Protein AF-A0A2P5FW61-F1 (afdb_monomer)

Radius of gyration: 41.63 Å; Cα contacts (8 Å, |Δi|>4): 180; chains: 1; bounding box: 69×53×138 Å

Foldseek 3Di:
DADPNHQWFAEKEKEAEPPDPQRPQVVVLVVPPVVVVCVVCVRHHYHYHYDHPDFIKIWTQTPVRAIDIDGQGPHHSVVVNVVVVVSSVDNRDDDDDDPDPDDDPDPDPPDDDPDPPVPPDDDDDDDDDDDDDDDDDDDDDDDDDDDDDDDDDDDDDDDDDDDDDDDDDDDDDDDDDDDPPPPPVVVVVVVVVVVVVVVVVVVVVVVVVVVVPPD

Secondary structure (DSSP, 8-state):
-EETTEE-EEEEEEEE-SS-GGGHHHHHHHHHTHHHHHHH-TTSEEEEEE-TTS--EEEEEETTS-EEEEE-TT--HHHHHHHHHHHHT---PPP---S-S---S---SS------GGGS----------------------------------------------------------SSSTTHHHHHHHHHHHHHHHHHHHHHHHHHHHGGG--

Nearest PDB structures (foldseek):
  7pkt-assembly1_F  TM=9.160E-01  e=1.848E-13  Chlamydomonas reinhardtii
  6ywy-assembly1_4  TM=9.232E-01  e=3.531E-13  Neurospora crassa
  8apo-assembly1_AG  TM=9.142E-01  e=8.195E-13  Polytomella magna
  7odr-assembly1_b  TM=8.611E-01  e=4.988E-10  Homo sapiens
  7nql-assembly1_Bg  TM=9.017E-01  e=2.074E-09  Sus scrofa

Solvent-accessible surface area (backbone atoms only — not comparable to full-atom values): 14377 Å² total; per-residue (Å²): 62,62,60,96,89,38,71,23,43,42,34,40,38,42,37,31,23,94,80,52,73,42,16,51,22,56,55,54,22,55,72,66,50,46,59,59,52,47,70,77,36,76,83,37,49,77,46,81,42,85,39,78,100,46,76,14,33,40,37,35,37,19,75,87,77,30,70,49,77,44,81,44,57,71,35,50,38,68,59,49,50,50,50,52,49,50,51,43,59,30,73,55,67,81,91,68,88,74,92,60,97,75,87,71,96,71,88,63,93,81,68,88,76,80,71,66,81,80,73,66,75,87,77,84,84,84,89,75,90,79,80,90,79,89,86,82,87,85,89,84,89,87,88,83,90,79,90,78,86,87,81,92,78,88,81,86,84,85,81,85,87,88,86,82,86,90,88,82,90,83,83,90,87,92,86,89,92,84,82,79,74,71,66,66,62,56,55,56,53,53,53,54,55,52,56,53,59,51,51,54,57,54,54,58,56,53,63,65,55,67,69,71,73,78,120

Mean predicted aligned error: 19.87 Å

Sequence (215 aa):
MALRGVWQLQKLIVNYCDWGGSSRGIRAFMESHLPAIKEKNPQMEVVTELIRGQHPLLKGLYKNKRERVVCVKNMDPDEIAQCATRLRNSLGRKVVKLKTRHVTKHPSAQGWATGDPSHRRNSGPIVSSGTLLKQKSPVANGPSILKDTLLSSSHILRSSGSSRRPATSREEEEEEEEEEDEEEGDLNRKEIFTQLNSSEKILAKRNNLSDKTRQ

pLDDT: mean 73.63, std 24.31, range [27.98, 98.25]

InterPro domains:
  IPR007741 Ribosomal protein/NADH dehydrogenase domain [PF05047] (26-77)
  IPR007741 Ribosomal protein/NADH dehydrogenase domain [SM00916] (18-91)
  IPR036249 Thioredoxin-like superfamily [SSF52833] (8-90)
  IPR039927 Large ribosomal subunit protein mL43 [PTHR21396] (4-112)

Organism: Trema orientale (NCBI:txid63057)

Structure (mmCIF, N/CA/C/O backbone):
data_AF-A0A2P5FW61-F1
#
_entry.id   AF-A0A2P5FW61-F1
#
loop_
_atom_site.group_PDB
_atom_site.id
_atom_site.type_symbol
_atom_site.label_atom_id
_atom_site.label_alt_id
_atom_site.label_comp_id
_atom_site.label_asym_id
_atom_site.label_entity_id
_atom_site.label_seq_id
_atom_site.pdbx_PDB_ins_code
_atom_site.Cartn_x
_atom_site.Cartn_y
_atom_site.Cartn_z
_atom_site.occupancy
_atom_site.B_iso_or_equiv
_atom_site.auth_seq_id
_atom_site.auth_comp_id
_atom_site.auth_asym_id
_atom_site.auth_atom_id
_atom_site.pdbx_PDB_model_num
ATOM 1 N N . MET A 1 1 ? -8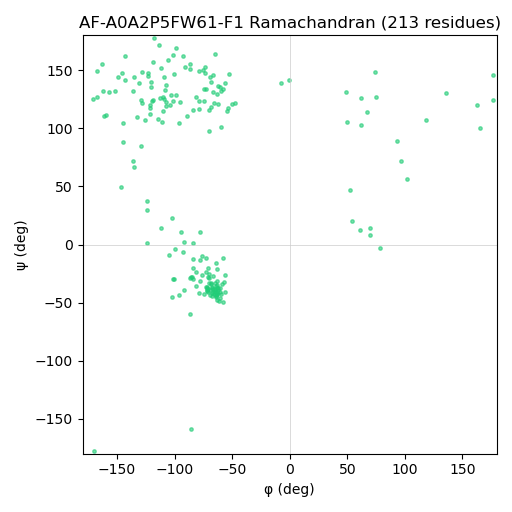.388 -6.735 4.696 1.00 87.56 1 MET A N 1
ATOM 2 C CA . MET A 1 1 ? -8.838 -6.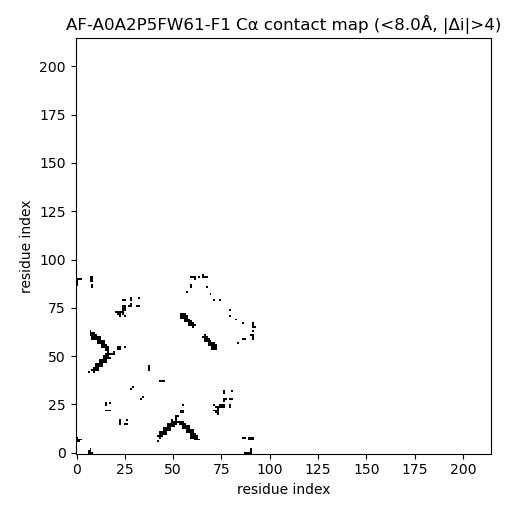859 6.093 1.00 87.56 1 MET A CA 1
ATOM 3 C C . MET A 1 1 ? -10.306 -6.519 6.150 1.00 87.56 1 MET A C 1
ATOM 5 O O . MET A 1 1 ? -10.709 -5.489 5.606 1.00 87.56 1 MET A O 1
ATOM 9 N N . ALA A 1 2 ? -11.089 -7.378 6.791 1.00 91.19 2 ALA A N 1
ATOM 10 C CA . ALA A 1 2 ? -12.483 -7.100 7.090 1.00 91.19 2 ALA A CA 1
ATOM 11 C C . ALA A 1 2 ? -12.627 -6.667 8.555 1.00 91.19 2 ALA A C 1
ATOM 13 O O . ALA A 1 2 ? -11.886 -7.123 9.424 1.00 91.19 2 ALA A O 1
ATOM 14 N N . LEU A 1 3 ? -13.579 -5.782 8.832 1.00 93.06 3 LEU A N 1
ATOM 15 C CA . LEU A 1 3 ? -13.993 -5.423 10.183 1.00 93.06 3 LEU A CA 1
ATOM 16 C C . LEU A 1 3 ? -15.477 -5.741 10.313 1.00 93.06 3 LEU A C 1
ATOM 18 O O . LEU A 1 3 ? -16.278 -5.191 9.561 1.00 93.06 3 LEU A O 1
ATOM 22 N N . ARG A 1 4 ? -15.828 -6.629 11.253 1.00 93.62 4 ARG A N 1
ATOM 23 C CA . ARG A 1 4 ? -17.206 -7.122 11.446 1.00 93.62 4 ARG A CA 1
ATOM 24 C C . ARG A 1 4 ? -17.822 -7.669 10.146 1.00 93.62 4 ARG A C 1
ATOM 26 O O . ARG A 1 4 ? -18.919 -7.282 9.770 1.00 93.62 4 ARG A O 1
ATOM 33 N N . GLY A 1 5 ? -17.068 -8.498 9.421 1.00 94.62 5 GLY A N 1
ATOM 34 C CA . GLY A 1 5 ? -17.511 -9.110 8.160 1.00 94.62 5 GLY A CA 1
ATOM 35 C C . GLY A 1 5 ? -17.454 -8.205 6.923 1.00 94.62 5 GLY A C 1
ATOM 36 O O . GLY A 1 5 ? -17.707 -8.679 5.825 1.00 94.62 5 GLY A O 1
ATOM 37 N N . VAL A 1 6 ? -17.079 -6.927 7.056 1.00 94.69 6 VAL A N 1
ATOM 38 C CA . VAL A 1 6 ? -17.061 -5.979 5.928 1.00 94.69 6 VAL A CA 1
ATOM 39 C C . VAL A 1 6 ? -15.638 -5.606 5.531 1.00 94.69 6 VAL A C 1
ATOM 41 O O . VAL A 1 6 ? -14.864 -5.123 6.364 1.00 94.69 6 VAL A O 1
ATOM 44 N N . TRP A 1 7 ? -15.305 -5.756 4.250 1.00 95.19 7 TRP A N 1
ATOM 45 C CA . TRP A 1 7 ? -14.035 -5.309 3.673 1.00 95.19 7 TRP A CA 1
ATOM 46 C C . TRP A 1 7 ? -13.879 -3.791 3.754 1.00 95.19 7 TRP A C 1
ATOM 48 O O . TRP A 1 7 ? -14.784 -3.035 3.404 1.00 95.19 7 TRP A O 1
ATOM 58 N N . GLN A 1 8 ? -12.733 -3.338 4.264 1.00 96.38 8 GLN A N 1
ATOM 59 C CA . GLN A 1 8 ? -12.517 -1.912 4.513 1.00 96.38 8 GLN A CA 1
ATOM 60 C C . GLN A 1 8 ? -11.873 -1.183 3.336 1.00 96.38 8 GLN A C 1
ATOM 62 O O . GLN A 1 8 ? -12.265 -0.053 3.069 1.00 96.38 8 GLN A O 1
ATOM 67 N N . LEU A 1 9 ? -10.907 -1.797 2.647 1.00 96.81 9 LEU A N 1
ATOM 68 C CA . LEU A 1 9 ? -10.306 -1.226 1.440 1.00 96.81 9 LEU A CA 1
ATOM 69 C C . LEU A 1 9 ? -11.305 -1.355 0.282 1.00 96.81 9 LEU A C 1
ATOM 71 O O . LEU A 1 9 ? -11.774 -2.459 0.023 1.00 96.81 9 LEU A O 1
ATOM 75 N N . GLN A 1 10 ? -11.650 -0.234 -0.350 1.00 96.19 10 GLN A N 1
ATOM 76 C CA . GLN A 1 10 ? -12.618 -0.167 -1.451 1.00 96.19 10 GLN A CA 1
ATOM 77 C C . GLN A 1 10 ? -11.912 -0.048 -2.798 1.00 96.19 10 GLN A C 1
ATOM 79 O O . GLN A 1 10 ? -12.248 -0.770 -3.728 1.00 96.19 10 GLN A O 1
ATOM 84 N N . LYS A 1 11 ? -10.909 0.832 -2.878 1.00 97.56 11 LYS A N 1
ATOM 85 C CA . LYS A 1 11 ? -10.177 1.107 -4.112 1.00 97.56 11 LYS A CA 1
ATOM 86 C C . LYS A 1 11 ? -8.679 1.188 -3.843 1.00 97.56 11 LYS A C 1
ATOM 88 O O . LYS A 1 11 ? -8.259 1.841 -2.886 1.00 97.56 11 LYS A O 1
ATOM 93 N N . LEU A 1 12 ? -7.891 0.499 -4.658 1.00 97.69 12 LEU A N 1
ATOM 94 C CA . LEU A 1 12 ? -6.435 0.567 -4.688 1.00 97.69 12 LEU A CA 1
ATOM 95 C C . LEU A 1 12 ? -6.028 1.271 -5.981 1.00 97.69 12 LEU A C 1
ATOM 97 O O . LEU A 1 12 ? -6.276 0.756 -7.066 1.00 97.69 12 LEU A O 1
ATOM 101 N N . ILE A 1 13 ? -5.422 2.443 -5.854 1.00 98.12 13 ILE A N 1
ATOM 102 C CA . ILE A 1 13 ? -4.932 3.237 -6.975 1.00 98.12 13 ILE A CA 1
ATOM 103 C C . ILE A 1 13 ? -3.416 3.073 -7.048 1.00 98.12 13 ILE A C 1
ATOM 105 O O . ILE A 1 13 ? -2.717 3.223 -6.040 1.00 98.12 13 ILE A O 1
ATOM 109 N N . VAL A 1 14 ? -2.930 2.729 -8.232 1.00 98.06 14 VAL A N 1
ATOM 110 C CA . VAL A 1 14 ? -1.521 2.544 -8.555 1.00 98.06 14 VAL A CA 1
ATOM 111 C C . VAL A 1 14 ? -1.109 3.662 -9.493 1.00 98.06 14 VAL A C 1
ATOM 113 O O . VAL A 1 14 ? -1.470 3.650 -10.667 1.00 98.06 14 VAL A O 1
ATOM 116 N N . ASN A 1 15 ? -0.363 4.627 -8.972 1.00 98.00 15 ASN A N 1
ATOM 117 C CA . ASN A 1 15 ? 0.110 5.763 -9.744 1.00 98.00 15 ASN A CA 1
ATOM 118 C C . ASN A 1 15 ? 1.553 5.486 -10.164 1.00 98.00 15 ASN A C 1
ATOM 120 O O . ASN A 1 15 ? 2.395 5.149 -9.325 1.00 98.00 15 ASN A O 1
ATOM 124 N N . TYR A 1 16 ? 1.837 5.631 -11.453 1.00 97.94 16 TYR A N 1
ATOM 125 C CA . TYR A 1 16 ? 3.147 5.337 -12.024 1.00 97.94 16 TYR A CA 1
ATOM 126 C C . TYR A 1 16 ? 3.509 6.325 -13.133 1.00 97.94 16 TYR A C 1
ATOM 128 O O . TYR A 1 16 ? 2.637 6.985 -13.691 1.00 97.94 16 TYR A O 1
ATOM 136 N N . CYS A 1 17 ? 4.798 6.393 -13.460 1.00 97.19 17 CYS A N 1
ATOM 137 C CA . CYS A 1 17 ? 5.326 7.074 -14.640 1.00 97.19 17 CYS A CA 1
ATOM 138 C C . CYS A 1 17 ? 5.830 6.025 -15.651 1.00 97.19 17 CYS A C 1
ATOM 140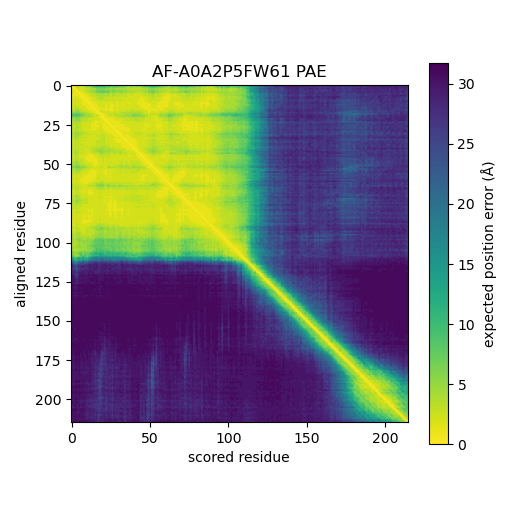 O O . CYS A 1 17 ? 6.356 4.979 -15.263 1.00 97.19 17 CYS A O 1
ATOM 142 N N . ASP A 1 18 ? 5.662 6.293 -16.943 1.00 96.50 18 ASP A N 1
ATOM 143 C CA . ASP A 1 18 ? 6.054 5.417 -18.054 1.00 96.50 18 ASP A CA 1
ATOM 144 C C . ASP A 1 18 ? 7.549 5.522 -18.401 1.00 96.50 18 ASP A C 1
ATOM 146 O O . ASP A 1 18 ? 8.178 4.510 -18.709 1.00 96.50 18 ASP A O 1
ATOM 150 N N . TRP A 1 19 ? 8.132 6.717 -18.290 1.00 95.19 19 TRP A N 1
ATOM 151 C CA . TRP A 1 19 ? 9.532 6.981 -18.647 1.00 95.19 19 TRP A CA 1
ATOM 152 C C . TRP A 1 19 ? 10.499 6.934 -17.451 1.00 95.19 19 TRP A C 1
ATOM 154 O O . TRP A 1 19 ? 11.564 6.324 -17.527 1.00 95.19 19 TRP A O 1
ATOM 164 N N . GLY A 1 20 ? 10.123 7.523 -16.312 1.00 94.06 20 GLY A N 1
ATOM 165 C CA . GLY A 1 20 ? 11.045 7.748 -15.195 1.00 94.06 20 GLY A CA 1
ATOM 166 C C . GLY A 1 20 ? 11.626 6.466 -14.578 1.00 94.06 20 GLY A C 1
ATOM 167 O O . GLY A 1 20 ? 10.903 5.503 -14.283 1.00 94.06 20 GLY A O 1
ATOM 168 N N . GLY A 1 21 ? 12.935 6.481 -14.297 1.00 96.44 21 GLY A N 1
ATOM 169 C CA . GLY A 1 21 ? 13.657 5.354 -13.686 1.00 96.44 21 GLY A CA 1
ATOM 170 C C . GLY A 1 21 ? 13.093 4.939 -12.324 1.00 96.44 21 GLY A C 1
ATOM 171 O O . GLY A 1 21 ? 12.984 3.750 -12.027 1.00 96.44 21 GLY A O 1
ATOM 172 N N . SER A 1 22 ? 12.594 5.906 -11.547 1.00 96.88 22 SER A N 1
ATOM 173 C CA . SER A 1 22 ? 11.998 5.641 -10.231 1.00 96.88 22 SER A CA 1
ATOM 174 C C . SER A 1 22 ? 10.736 4.778 -10.252 1.00 96.88 22 SER A C 1
ATOM 176 O O . SER A 1 22 ? 10.411 4.149 -9.245 1.00 96.88 22 SER A O 1
ATOM 178 N N . SER A 1 23 ? 10.058 4.709 -11.404 1.00 97.44 23 SER A N 1
ATOM 179 C CA . SER A 1 23 ? 8.874 3.877 -11.639 1.00 97.44 23 SER A CA 1
ATOM 180 C C . SER A 1 23 ? 9.199 2.510 -12.255 1.00 97.44 23 SER A C 1
ATOM 182 O O . SER A 1 23 ? 8.291 1.805 -12.688 1.00 97.44 23 SER A O 1
ATOM 184 N N . ARG A 1 24 ? 10.473 2.099 -12.327 1.00 97.88 24 ARG A N 1
ATOM 185 C CA . ARG A 1 24 ? 10.856 0.797 -12.905 1.00 97.88 24 ARG A CA 1
ATOM 186 C C . ARG A 1 24 ? 10.183 -0.379 -12.189 1.00 97.88 24 ARG A C 1
ATOM 188 O O . ARG A 1 24 ? 9.563 -1.214 -12.838 1.00 97.88 24 ARG A O 1
ATOM 195 N N . GLY A 1 25 ? 10.255 -0.417 -10.859 1.00 97.81 25 GLY A N 1
ATOM 196 C CA . GLY A 1 25 ? 9.693 -1.523 -10.080 1.00 97.81 25 GLY A CA 1
ATOM 197 C C . GLY A 1 25 ? 8.168 -1.591 -10.116 1.00 97.81 25 GLY A C 1
ATOM 198 O O . GLY A 1 25 ? 7.605 -2.679 -10.221 1.00 97.81 25 GLY A O 1
ATOM 199 N N . ILE A 1 26 ? 7.481 -0.440 -10.109 1.00 98.19 26 ILE A N 1
ATOM 200 C CA . ILE A 1 26 ? 6.011 -0.422 -10.169 1.00 98.19 26 ILE A CA 1
ATOM 201 C C . ILE A 1 26 ? 5.487 -0.891 -11.532 1.00 98.19 26 ILE A C 1
ATOM 203 O O . ILE A 1 26 ? 4.466 -1.571 -11.580 1.00 98.19 26 ILE A O 1
ATOM 207 N N . ARG A 1 27 ? 6.206 -0.599 -12.626 1.00 97.75 27 ARG A N 1
ATOM 208 C CA . ARG A 1 27 ? 5.878 -1.105 -13.968 1.00 97.75 27 ARG A CA 1
ATOM 209 C C . ARG A 1 27 ? 5.977 -2.631 -14.016 1.00 97.75 27 ARG A C 1
ATOM 211 O O . ARG A 1 27 ? 5.015 -3.288 -14.396 1.00 97.75 27 ARG A O 1
ATOM 218 N N . ALA A 1 28 ? 7.072 -3.194 -13.503 1.00 98.00 28 ALA A N 1
ATOM 219 C CA . ALA A 1 28 ? 7.227 -4.646 -13.388 1.00 98.00 28 ALA A CA 1
ATOM 220 C C . ALA A 1 28 ? 6.148 -5.284 -12.487 1.00 98.00 28 ALA A C 1
ATOM 222 O O . ALA A 1 28 ? 5.635 -6.364 -12.782 1.00 98.00 28 ALA A O 1
ATOM 223 N N . PHE A 1 29 ? 5.754 -4.610 -11.401 1.00 98.06 29 PHE A N 1
ATOM 224 C CA . PHE A 1 29 ? 4.669 -5.049 -10.516 1.00 98.06 29 PHE A CA 1
ATOM 225 C C . PHE A 1 29 ? 3.302 -5.091 -11.220 1.00 98.06 29 PHE A C 1
ATOM 227 O O . PHE A 1 29 ? 2.504 -5.991 -10.948 1.00 98.06 29 PHE A O 1
ATOM 234 N N . MET A 1 30 ? 3.025 -4.139 -12.119 1.00 97.50 30 MET A N 1
ATOM 235 C CA . MET A 1 30 ? 1.775 -4.100 -12.885 1.00 97.50 30 MET A CA 1
ATOM 236 C C . MET A 1 30 ? 1.620 -5.301 -13.819 1.00 97.50 30 MET A C 1
ATOM 238 O O . MET A 1 30 ? 0.510 -5.797 -13.981 1.00 97.50 30 MET A O 1
ATOM 242 N N . GLU A 1 31 ? 2.716 -5.780 -14.401 1.00 96.88 31 GLU A N 1
ATOM 243 C CA . GLU A 1 31 ? 2.706 -6.938 -15.299 1.00 96.88 31 GLU A CA 1
ATOM 244 C C . GLU A 1 31 ? 2.645 -8.262 -14.526 1.00 96.88 31 GLU A C 1
ATOM 246 O O . GLU A 1 31 ? 1.900 -9.166 -14.894 1.00 96.88 31 GLU A O 1
ATOM 251 N N . SER A 1 32 ? 3.395 -8.367 -13.425 1.00 97.00 32 SER A N 1
ATOM 252 C CA . SER A 1 32 ? 3.561 -9.619 -12.672 1.00 97.00 32 SER A CA 1
ATOM 253 C C . SER A 1 32 ? 2.475 -9.863 -11.616 1.00 97.00 32 SER A C 1
ATOM 255 O O . SER A 1 32 ? 1.769 -10.870 -11.647 1.00 97.00 32 SER A O 1
ATOM 257 N N . HIS A 1 33 ? 2.334 -8.952 -10.651 1.00 96.88 33 HIS A N 1
ATOM 258 C CA . HIS A 1 33 ? 1.589 -9.196 -9.409 1.00 96.88 33 HIS A CA 1
ATOM 259 C C . HIS A 1 33 ? 0.185 -8.593 -9.409 1.00 96.88 33 HIS A C 1
ATOM 261 O O . HIS A 1 33 ? -0.721 -9.117 -8.754 1.00 96.88 33 HIS A O 1
ATOM 267 N N . LEU A 1 34 ? -0.017 -7.487 -10.126 1.00 96.00 34 LEU A N 1
ATOM 268 C CA . LEU A 1 34 ? -1.290 -6.765 -10.142 1.00 96.00 34 LEU A CA 1
ATOM 269 C C . LEU A 1 34 ? -2.477 -7.604 -10.667 1.00 96.00 34 LEU A C 1
ATOM 271 O O . LEU A 1 34 ? -3.535 -7.553 -10.025 1.00 96.00 34 LEU A O 1
ATOM 275 N N . PRO A 1 35 ? -2.340 -8.433 -11.727 1.00 96.75 35 PRO A N 1
ATOM 276 C CA . PRO A 1 35 ? -3.416 -9.321 -12.175 1.00 96.75 35 PRO A CA 1
ATOM 277 C C . PRO A 1 35 ? -3.820 -10.323 -11.085 1.00 96.75 35 PRO A C 1
ATOM 279 O O . PRO A 1 35 ? -4.996 -10.428 -10.732 1.00 96.75 35 PRO A O 1
ATOM 282 N N . ALA A 1 36 ? -2.835 -10.960 -10.444 1.00 96.38 36 ALA A N 1
ATOM 283 C CA . ALA A 1 36 ? -3.071 -11.923 -9.372 1.00 96.38 36 ALA A CA 1
ATOM 284 C C . ALA A 1 36 ? -3.751 -11.287 -8.145 1.00 96.38 36 ALA A C 1
ATOM 286 O O . ALA A 1 36 ? -4.568 -11.920 -7.472 1.00 96.38 36 ALA A O 1
ATOM 287 N N . ILE A 1 37 ? -3.432 -10.029 -7.822 1.00 95.38 37 ILE A N 1
ATOM 288 C CA . ILE A 1 37 ? -4.088 -9.298 -6.727 1.00 95.38 37 ILE A CA 1
ATOM 289 C C . ILE A 1 37 ? -5.561 -9.031 -7.050 1.00 95.38 37 ILE A C 1
ATOM 291 O O . ILE A 1 37 ? -6.401 -9.177 -6.153 1.00 95.38 37 ILE A O 1
ATOM 295 N N . LYS A 1 38 ? -5.866 -8.669 -8.302 1.00 96.00 38 LYS A N 1
ATOM 296 C CA . LYS A 1 38 ? -7.226 -8.393 -8.781 1.00 96.00 38 LYS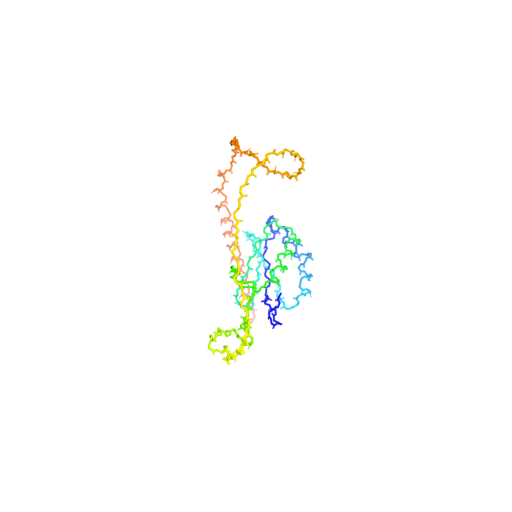 A CA 1
ATOM 297 C C . LYS A 1 38 ? -8.102 -9.646 -8.728 1.00 96.00 38 LYS A C 1
ATOM 299 O O . LYS A 1 38 ? -9.199 -9.590 -8.182 1.00 96.00 38 LYS A O 1
ATOM 304 N N . GLU A 1 39 ? -7.585 -10.783 -9.187 1.00 96.06 39 GLU A N 1
ATOM 305 C CA . GLU A 1 39 ? -8.285 -12.076 -9.132 1.00 96.06 39 GLU A CA 1
ATOM 306 C C . GLU A 1 39 ? -8.553 -12.538 -7.695 1.00 96.06 39 GLU A C 1
ATOM 308 O O . GLU A 1 39 ? -9.652 -12.978 -7.365 1.00 96.06 39 GLU A O 1
ATOM 313 N N . LYS A 1 40 ? -7.568 -12.391 -6.800 1.00 95.62 40 LYS A N 1
ATOM 314 C CA . LYS A 1 40 ? -7.700 -12.796 -5.390 1.00 95.62 40 LYS A CA 1
ATOM 315 C C . LYS A 1 40 ? -8.636 -11.898 -4.579 1.00 95.62 40 LYS A C 1
ATOM 317 O O . LYS A 1 40 ? -9.048 -12.283 -3.484 1.00 95.62 40 LYS A O 1
ATOM 322 N N . ASN A 1 41 ? -8.906 -10.675 -5.037 1.00 94.81 41 ASN A N 1
ATOM 323 C CA . ASN A 1 41 ? -9.686 -9.694 -4.287 1.00 94.81 41 ASN A CA 1
ATOM 324 C C . ASN A 1 41 ? -10.727 -8.998 -5.183 1.00 94.81 41 ASN A C 1
ATOM 326 O O . ASN A 1 41 ? -10.646 -7.781 -5.360 1.00 94.81 41 ASN A O 1
ATOM 330 N N . PRO A 1 42 ? -11.746 -9.722 -5.684 1.00 95.00 42 PRO A N 1
ATOM 331 C CA . PRO A 1 42 ? -12.793 -9.134 -6.526 1.00 95.00 42 PRO A CA 1
ATOM 332 C C . PRO A 1 42 ? -13.638 -8.077 -5.794 1.00 95.00 42 PRO A C 1
ATOM 334 O O . PRO A 1 42 ? -14.339 -7.293 -6.421 1.00 95.00 42 PRO A O 1
ATOM 337 N N . GLN A 1 43 ? -13.577 -8.030 -4.459 1.00 93.38 43 GLN A N 1
ATOM 338 C CA . GLN A 1 43 ? -14.301 -7.061 -3.636 1.00 93.38 43 GLN A CA 1
ATOM 339 C C . GLN A 1 43 ? -13.754 -5.624 -3.681 1.00 93.38 43 GLN A C 1
ATOM 341 O O . GLN A 1 43 ? -14.387 -4.741 -3.103 1.00 93.38 43 GLN A O 1
ATOM 346 N N . MET A 1 44 ? -12.564 -5.391 -4.246 1.00 94.00 44 MET A N 1
ATOM 347 C CA . MET A 1 44 ? -11.966 -4.054 -4.330 1.00 94.00 44 MET A CA 1
ATOM 348 C C . MET A 1 44 ? -11.661 -3.671 -5.773 1.00 94.00 44 MET A C 1
ATOM 350 O O . MET A 1 44 ? -11.249 -4.500 -6.579 1.00 94.00 44 MET A O 1
ATOM 354 N N . GLU A 1 45 ? -11.814 -2.389 -6.077 1.00 96.25 45 GLU A N 1
ATOM 355 C CA . GLU A 1 45 ? -11.473 -1.822 -7.376 1.00 96.25 45 GLU A CA 1
ATOM 356 C C . GLU A 1 45 ? -9.965 -1.548 -7.437 1.00 96.25 45 GLU A C 1
ATOM 358 O O . GLU A 1 45 ? -9.414 -0.877 -6.564 1.00 96.25 45 GLU A O 1
ATOM 363 N N . VAL A 1 46 ? -9.282 -2.056 -8.460 1.00 97.31 46 VAL A N 1
ATOM 364 C CA . VAL A 1 46 ? -7.866 -1.754 -8.712 1.00 97.31 46 VAL A CA 1
ATOM 365 C C . VAL A 1 46 ? -7.788 -0.841 -9.928 1.00 97.31 46 VAL A C 1
ATOM 367 O O . VAL A 1 46 ? -8.230 -1.231 -11.008 1.00 97.31 46 VAL A O 1
ATOM 370 N N . VAL A 1 47 ? -7.243 0.362 -9.746 1.00 97.62 47 VAL A N 1
ATOM 371 C CA . VAL A 1 47 ? -7.110 1.386 -10.792 1.00 97.62 47 VAL A CA 1
ATOM 372 C C . VAL A 1 47 ? -5.650 1.742 -10.984 1.00 97.62 47 VAL A C 1
ATOM 374 O O . VAL A 1 47 ? -4.918 1.934 -10.019 1.00 97.62 47 VAL A O 1
ATOM 377 N N . THR A 1 48 ? -5.235 1.843 -12.237 1.00 97.31 48 THR A N 1
ATOM 378 C CA . THR A 1 48 ? -3.891 2.258 -12.635 1.00 97.31 48 THR A CA 1
ATOM 379 C C . THR A 1 48 ? -3.968 3.650 -13.247 1.00 97.31 48 THR A C 1
ATOM 381 O O . THR A 1 48 ? -4.731 3.864 -14.187 1.00 97.31 48 THR A O 1
ATOM 384 N N . GLU A 1 49 ? -3.191 4.589 -12.720 1.00 97.44 49 GLU A N 1
ATOM 385 C CA . GLU A 1 49 ? -3.140 5.982 -13.168 1.00 97.44 49 GLU A CA 1
ATOM 386 C C . GLU A 1 49 ? -1.726 6.315 -13.653 1.00 97.44 49 GLU A C 1
ATOM 388 O O . GLU A 1 49 ? -0.755 6.174 -12.907 1.00 97.44 49 GLU A O 1
ATOM 393 N N . LEU A 1 50 ? -1.608 6.787 -14.894 1.00 97.25 50 LEU A N 1
ATOM 394 C CA . LEU A 1 50 ? -0.351 7.303 -15.430 1.00 97.25 50 LEU A CA 1
ATOM 395 C C . LEU A 1 50 ? -0.195 8.774 -15.022 1.00 97.25 50 LEU A C 1
ATOM 397 O O . LEU A 1 50 ? -0.978 9.622 -15.445 1.00 97.25 50 LEU A O 1
ATOM 401 N N . ILE A 1 51 ? 0.825 9.077 -14.221 1.00 96.62 51 ILE A N 1
ATOM 402 C CA . ILE A 1 51 ? 1.200 10.439 -13.831 1.00 96.62 51 ILE A CA 1
ATOM 403 C C . ILE A 1 51 ? 2.674 10.645 -14.171 1.00 96.62 51 ILE A C 1
ATOM 405 O O . ILE A 1 51 ? 3.569 10.109 -13.517 1.00 96.62 51 ILE A O 1
ATOM 409 N N . ARG A 1 52 ? 2.923 11.433 -15.218 1.00 96.12 52 ARG A N 1
ATOM 410 C CA . ARG A 1 52 ? 4.278 11.757 -15.674 1.00 96.12 52 ARG A CA 1
ATOM 411 C C . ARG A 1 52 ? 4.946 12.777 -14.754 1.00 96.12 52 ARG A C 1
ATOM 413 O O . ARG A 1 52 ? 4.272 13.596 -14.136 1.00 96.12 52 ARG A O 1
ATOM 420 N N . GLY A 1 53 ? 6.273 12.703 -14.658 1.00 94.44 53 GLY A N 1
ATOM 421 C CA . GLY A 1 53 ? 7.083 13.615 -13.838 1.00 94.44 53 GLY A CA 1
ATOM 422 C C . GLY A 1 53 ? 6.923 13.444 -12.322 1.00 94.44 53 GLY A C 1
ATOM 423 O O . GLY A 1 53 ? 7.426 14.265 -11.568 1.00 94.44 53 GLY A O 1
ATOM 424 N N . GLN A 1 54 ? 6.225 12.403 -11.854 1.00 95.25 54 GLN A N 1
ATOM 425 C CA . GLN A 1 54 ? 5.993 12.160 -10.429 1.00 95.25 54 GLN A CA 1
ATOM 426 C C . GLN A 1 54 ? 6.492 10.778 -10.008 1.00 95.25 54 GLN A C 1
ATOM 428 O O . GLN A 1 54 ? 6.451 9.811 -10.776 1.00 95.25 54 GLN A O 1
ATOM 433 N N . HIS A 1 55 ? 6.961 10.678 -8.763 1.00 96.62 55 HIS A N 1
ATOM 434 C CA . HIS A 1 55 ? 7.359 9.399 -8.186 1.00 96.62 55 HIS A CA 1
ATOM 435 C C . HIS A 1 55 ? 6.151 8.471 -7.994 1.00 96.62 55 HIS A C 1
ATOM 437 O O . HIS A 1 55 ? 5.054 8.932 -7.660 1.00 96.62 55 HIS A O 1
ATOM 443 N N . PRO A 1 56 ? 6.343 7.153 -8.166 1.00 98.00 56 PRO A N 1
ATOM 444 C CA . PRO A 1 56 ? 5.246 6.206 -8.102 1.00 98.00 56 PRO A CA 1
ATOM 445 C C . PRO A 1 56 ? 4.708 6.071 -6.676 1.00 98.00 56 PRO A C 1
ATOM 447 O O . PRO A 1 56 ? 5.452 6.095 -5.686 1.00 98.00 56 PRO A O 1
ATOM 450 N N . LEU A 1 57 ? 3.394 5.891 -6.570 1.00 97.94 57 LEU A N 1
ATOM 451 C CA . LEU A 1 57 ? 2.695 5.833 -5.293 1.00 97.94 57 LEU A CA 1
ATOM 452 C C . LEU A 1 57 ? 1.516 4.858 -5.335 1.00 97.94 57 LEU A C 1
ATOM 454 O O . LEU A 1 57 ? 0.853 4.680 -6.354 1.00 97.94 57 LEU A O 1
ATOM 458 N N . LEU A 1 58 ? 1.251 4.228 -4.194 1.00 98.06 58 LEU A N 1
ATOM 459 C CA . LEU A 1 58 ? 0.082 3.388 -3.965 1.00 98.06 58 LEU A CA 1
ATOM 460 C C . LEU A 1 58 ? -0.884 4.123 -3.042 1.00 98.06 58 LEU A C 1
ATOM 462 O O . LEU A 1 58 ? -0.517 4.465 -1.915 1.00 98.06 58 LEU A O 1
ATOM 466 N N . LYS A 1 59 ? -2.128 4.328 -3.478 1.00 98.00 59 LYS A N 1
ATOM 467 C CA . LYS A 1 59 ? -3.191 4.925 -2.657 1.00 98.00 59 LYS A CA 1
ATOM 468 C C . LYS A 1 59 ? -4.260 3.885 -2.362 1.00 98.00 59 LYS A C 1
ATOM 470 O O . LYS A 1 59 ? -4.829 3.285 -3.264 1.00 98.00 59 LYS A O 1
ATOM 475 N N . GLY A 1 60 ? -4.570 3.684 -1.088 1.00 97.69 60 GLY A N 1
ATOM 476 C CA . GLY A 1 60 ? -5.726 2.900 -0.664 1.00 97.69 60 GLY A CA 1
ATOM 477 C C . GLY A 1 60 ? -6.849 3.808 -0.181 1.00 97.69 60 GLY A C 1
ATOM 478 O O . GLY A 1 60 ? -6.654 4.519 0.804 1.00 97.69 60 GLY A O 1
ATOM 479 N N . LEU A 1 61 ? -8.014 3.748 -0.824 1.00 97.56 61 LEU A N 1
ATOM 480 C CA . LEU A 1 61 ? -9.244 4.409 -0.386 1.00 97.56 61 LEU A CA 1
ATOM 481 C C . LEU A 1 61 ? -10.101 3.429 0.412 1.00 97.56 61 LEU A C 1
ATOM 483 O O . LEU A 1 61 ? -10.472 2.354 -0.067 1.00 97.56 61 LEU A O 1
ATOM 487 N N . TYR A 1 62 ? -10.423 3.801 1.647 1.00 97.31 62 TYR A N 1
ATOM 488 C CA . TYR A 1 62 ? -11.145 2.944 2.580 1.00 97.31 62 TYR A CA 1
ATOM 489 C C . TYR A 1 62 ? -12.598 3.397 2.749 1.00 97.31 62 TYR A C 1
ATOM 491 O O . TYR A 1 62 ? -12.941 4.563 2.564 1.00 97.31 62 TYR A O 1
ATOM 499 N N . LYS A 1 63 ? -13.466 2.485 3.199 1.00 95.94 63 LYS A N 1
ATOM 500 C CA . LYS A 1 63 ? -14.897 2.740 3.450 1.00 95.94 63 LYS A CA 1
ATOM 501 C C . LYS A 1 63 ? -15.150 3.890 4.434 1.00 95.94 63 LYS A C 1
ATOM 503 O O . LYS A 1 63 ? -16.185 4.543 4.384 1.00 95.94 63 LYS A O 1
ATOM 508 N N . ASN A 1 64 ? -14.198 4.162 5.324 1.00 94.06 64 ASN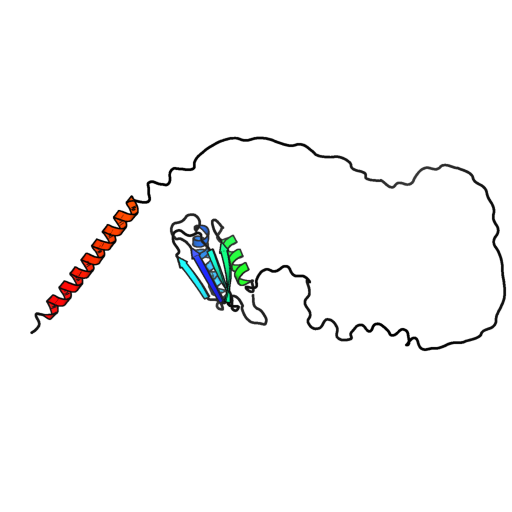 A N 1
ATOM 509 C CA . ASN A 1 64 ? -14.243 5.292 6.253 1.00 94.06 64 ASN A CA 1
ATOM 510 C C . ASN A 1 64 ? -13.883 6.646 5.601 1.00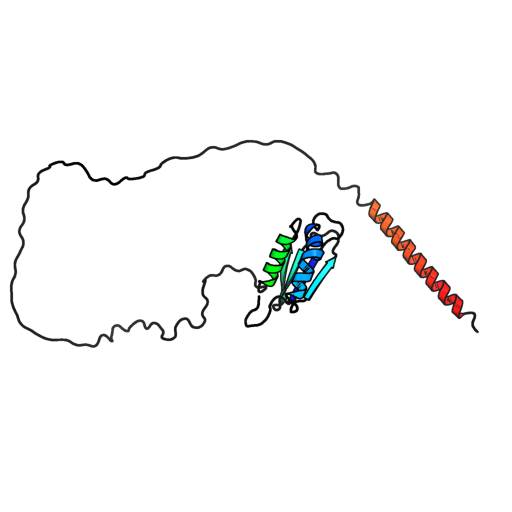 94.06 64 ASN A C 1
ATOM 512 O O . ASN A 1 64 ? -13.666 7.610 6.335 1.00 94.06 64 ASN A O 1
ATOM 516 N N . LYS A 1 65 ? -13.793 6.706 4.262 1.00 95.38 65 LYS A N 1
ATOM 517 C CA . LYS A 1 65 ? -13.408 7.872 3.447 1.00 95.38 65 LYS A CA 1
ATOM 518 C C . LYS A 1 65 ? -11.996 8.395 3.716 1.00 95.38 65 LYS A C 1
ATOM 520 O O . LYS A 1 65 ? -11.659 9.497 3.304 1.00 95.38 65 LYS A O 1
ATOM 525 N N . ARG A 1 66 ? -11.172 7.629 4.431 1.00 95.81 66 ARG A N 1
ATOM 526 C CA . ARG A 1 66 ? -9.761 7.957 4.620 1.00 95.81 66 ARG A CA 1
ATOM 527 C C . ARG A 1 66 ? -8.953 7.312 3.518 1.00 95.81 66 ARG A C 1
ATOM 529 O O . ARG A 1 66 ? -9.307 6.246 3.013 1.00 95.81 66 ARG A O 1
ATOM 536 N N . GLU A 1 67 ? -7.831 7.936 3.230 1.00 96.50 67 GLU A N 1
ATOM 537 C CA . GLU A 1 67 ? -6.832 7.424 2.315 1.00 96.50 67 GLU A CA 1
ATOM 538 C C . GLU A 1 67 ? -5.559 7.036 3.067 1.00 96.50 67 GLU A C 1
ATOM 540 O O . GLU A 1 67 ? -5.244 7.569 4.137 1.00 96.50 67 GLU A O 1
ATOM 545 N N . ARG A 1 68 ? -4.826 6.067 2.523 1.00 96.62 68 ARG A N 1
ATOM 546 C CA . ARG A 1 68 ? -3.439 5.814 2.914 1.00 96.62 68 ARG A CA 1
ATOM 547 C C . ARG A 1 68 ? -2.584 5.759 1.669 1.00 96.62 68 ARG A C 1
ATOM 549 O O . ARG A 1 68 ? -2.859 4.946 0.792 1.00 96.62 68 ARG A O 1
ATOM 556 N N . VAL A 1 69 ? -1.553 6.592 1.646 1.00 97.44 69 VAL A N 1
ATOM 557 C CA . VAL A 1 69 ? -0.599 6.682 0.545 1.00 97.44 69 VAL A CA 1
ATOM 558 C C . VAL A 1 69 ? 0.725 6.067 0.983 1.00 97.44 69 VAL A C 1
ATOM 560 O O . VAL A 1 69 ? 1.160 6.271 2.118 1.00 97.44 69 VAL A O 1
ATOM 563 N N . VAL A 1 70 ? 1.341 5.289 0.100 1.00 97.69 70 VAL A N 1
ATOM 564 C CA . VAL A 1 70 ? 2.675 4.708 0.277 1.00 97.69 70 VAL A CA 1
ATOM 565 C C . VAL A 1 70 ? 3.496 5.054 -0.959 1.00 97.69 70 VAL A C 1
ATOM 567 O O . VAL A 1 70 ? 3.087 4.731 -2.071 1.00 97.69 70 VAL A O 1
ATOM 570 N N . CYS A 1 71 ? 4.630 5.730 -0.769 1.00 97.50 71 CYS A N 1
ATOM 571 C CA . CYS A 1 71 ? 5.592 5.972 -1.843 1.00 97.50 71 CYS A CA 1
ATOM 572 C C . CYS A 1 71 ? 6.354 4.676 -2.132 1.00 97.50 71 CYS A C 1
ATOM 574 O O . CYS A 1 71 ? 6.789 4.007 -1.196 1.00 97.50 71 CYS A O 1
ATOM 576 N N . VAL A 1 72 ? 6.498 4.337 -3.411 1.00 97.62 72 VAL A N 1
ATOM 577 C CA . VAL A 1 72 ? 7.141 3.095 -3.871 1.00 97.62 72 VAL A CA 1
ATOM 578 C C . VAL A 1 72 ? 8.294 3.368 -4.841 1.00 97.62 72 VAL A C 1
ATOM 580 O O . VAL A 1 72 ? 8.584 2.572 -5.732 1.00 97.62 72 VAL A O 1
ATOM 583 N N . LYS A 1 73 ? 8.950 4.527 -4.691 1.00 97.31 73 LYS A N 1
ATOM 584 C CA . LYS A 1 73 ? 10.108 4.907 -5.510 1.00 97.31 73 LYS A CA 1
ATOM 585 C C . LYS A 1 73 ? 11.237 3.885 -5.350 1.00 97.31 73 LYS A C 1
ATOM 587 O O . LYS A 1 73 ? 11.587 3.548 -4.222 1.00 97.31 73 LYS A O 1
ATOM 592 N N . ASN A 1 74 ? 11.815 3.436 -6.465 1.00 96.88 74 ASN A N 1
ATOM 593 C CA . ASN A 1 74 ? 12.968 2.523 -6.492 1.00 96.88 74 ASN A CA 1
ATOM 594 C C . ASN A 1 74 ? 12.788 1.210 -5.699 1.00 96.88 74 ASN A C 1
ATOM 596 O O . ASN A 1 74 ? 13.782 0.587 -5.348 1.00 96.88 74 ASN A O 1
ATOM 600 N N . MET A 1 75 ? 11.553 0.797 -5.407 1.00 97.94 75 MET A N 1
ATOM 601 C CA . MET A 1 75 ? 11.278 -0.480 -4.744 1.00 97.94 75 MET A CA 1
ATOM 602 C C . MET A 1 75 ? 11.169 -1.607 -5.766 1.00 97.94 75 MET A C 1
ATOM 604 O O . MET A 1 75 ? 10.728 -1.377 -6.894 1.00 97.94 75 MET A O 1
ATOM 608 N N . ASP A 1 76 ? 11.506 -2.824 -5.354 1.00 98.06 76 ASP A N 1
ATOM 609 C CA . ASP A 1 76 ? 11.335 -4.019 -6.179 1.00 98.06 76 ASP A CA 1
ATOM 610 C C . ASP A 1 76 ? 9.859 -4.440 -6.275 1.00 98.06 76 ASP A C 1
ATOM 612 O O . ASP A 1 76 ? 9.069 -4.178 -5.359 1.00 98.06 76 ASP A O 1
ATOM 616 N N . PRO A 1 77 ? 9.443 -5.122 -7.360 1.00 98.19 77 PRO A N 1
ATOM 617 C CA . PRO A 1 77 ? 8.045 -5.512 -7.555 1.00 98.19 77 PRO A CA 1
ATOM 618 C C . PRO A 1 77 ? 7.489 -6.369 -6.406 1.00 98.19 77 PRO A C 1
ATOM 620 O O . PRO A 1 77 ? 6.314 -6.237 -6.049 1.00 98.19 77 PRO A O 1
ATOM 623 N N . ASP A 1 78 ? 8.327 -7.191 -5.773 1.00 98.19 78 ASP A N 1
ATOM 624 C CA . ASP A 1 78 ? 7.940 -8.027 -4.633 1.00 98.19 78 ASP A CA 1
ATOM 625 C C . ASP A 1 78 ? 7.704 -7.206 -3.355 1.00 98.19 78 ASP A C 1
ATOM 627 O O . ASP A 1 78 ? 6.741 -7.445 -2.619 1.00 98.19 78 ASP A O 1
ATOM 631 N N . GLU A 1 79 ? 8.529 -6.190 -3.095 1.00 98.06 79 GLU A N 1
ATOM 632 C CA . GLU A 1 79 ? 8.345 -5.265 -1.968 1.00 98.06 79 GLU A CA 1
ATOM 633 C C . GLU A 1 79 ? 7.082 -4.417 -2.145 1.00 98.06 79 GLU A C 1
ATOM 635 O O . GLU A 1 79 ? 6.318 -4.180 -1.199 1.00 98.06 79 GLU A O 1
ATOM 640 N N . ILE A 1 80 ? 6.812 -4.010 -3.385 1.00 98.25 80 ILE A N 1
ATOM 641 C CA . ILE A 1 80 ? 5.590 -3.305 -3.763 1.00 98.25 80 ILE A CA 1
ATOM 642 C C . ILE A 1 80 ? 4.368 -4.199 -3.519 1.00 98.25 80 ILE A C 1
ATOM 644 O O . ILE A 1 80 ? 3.380 -3.738 -2.939 1.00 98.25 80 ILE A O 1
ATOM 648 N N . ALA A 1 81 ? 4.435 -5.489 -3.863 1.00 97.50 81 ALA A N 1
ATOM 649 C CA . ALA A 1 81 ? 3.370 -6.448 -3.573 1.00 97.50 81 ALA A CA 1
ATOM 650 C C . ALA A 1 81 ? 3.123 -6.617 -2.064 1.00 97.50 81 ALA A C 1
ATOM 652 O O . ALA A 1 81 ? 1.969 -6.700 -1.616 1.00 97.50 81 ALA A O 1
ATOM 653 N N . GLN A 1 82 ? 4.178 -6.589 -1.247 1.00 97.94 82 GLN A N 1
ATOM 654 C CA . GLN A 1 82 ? 4.044 -6.576 0.212 1.00 97.94 82 GLN A CA 1
ATOM 655 C C . GLN A 1 82 ? 3.375 -5.285 0.695 1.00 97.94 82 GLN A C 1
ATOM 657 O O . GLN A 1 82 ? 2.493 -5.327 1.557 1.00 97.94 82 GLN A O 1
ATOM 662 N N . CYS A 1 83 ? 3.723 -4.138 0.116 1.00 97.69 83 CYS A N 1
ATOM 663 C CA . CYS A 1 83 ? 3.106 -2.852 0.425 1.00 97.69 83 CYS A CA 1
ATOM 664 C C . CYS A 1 83 ? 1.615 -2.813 0.038 1.00 97.69 83 CYS A C 1
ATOM 666 O O . CYS A 1 83 ? 0.779 -2.411 0.856 1.00 97.69 83 CYS A O 1
ATOM 668 N N . ALA A 1 84 ? 1.246 -3.328 -1.138 1.00 97.25 84 ALA A N 1
ATOM 669 C CA . ALA A 1 84 ? -0.144 -3.524 -1.551 1.00 97.25 84 ALA A CA 1
ATOM 670 C C . ALA A 1 84 ? -0.890 -4.461 -0.581 1.00 97.25 84 ALA A C 1
ATOM 672 O O . ALA A 1 84 ? -1.996 -4.154 -0.127 1.00 97.25 84 ALA A O 1
ATOM 673 N N . THR A 1 85 ? -0.248 -5.554 -0.159 1.00 96.69 85 THR A N 1
ATOM 674 C CA . THR A 1 85 ? -0.787 -6.479 0.850 1.00 96.69 85 THR A CA 1
ATOM 675 C C . THR A 1 85 ? -0.990 -5.793 2.203 1.00 96.69 85 THR A C 1
ATOM 677 O O . THR A 1 85 ? -2.015 -6.005 2.858 1.00 96.69 85 THR A O 1
ATOM 680 N N . ARG A 1 86 ? -0.073 -4.913 2.624 1.00 97.25 86 ARG A N 1
ATOM 681 C CA . ARG A 1 86 ? -0.212 -4.106 3.848 1.00 97.25 86 ARG A CA 1
ATOM 682 C C . ARG A 1 86 ? -1.395 -3.149 3.760 1.00 97.25 86 ARG A C 1
ATOM 684 O O . ARG A 1 86 ? -2.155 -3.072 4.725 1.00 97.25 86 ARG A O 1
ATOM 691 N N . LEU A 1 87 ? -1.587 -2.461 2.632 1.00 96.94 87 LEU A N 1
ATOM 692 C CA . LEU A 1 87 ? -2.758 -1.605 2.401 1.00 96.94 87 LEU A CA 1
ATOM 693 C C . LEU A 1 87 ? -4.051 -2.425 2.452 1.00 96.94 87 LEU A C 1
ATOM 695 O O . LEU A 1 87 ? -4.961 -2.097 3.216 1.00 96.94 87 LEU A O 1
ATOM 699 N N . ARG A 1 88 ? -4.090 -3.559 1.746 1.00 96.50 88 ARG A N 1
ATOM 700 C CA . ARG A 1 88 ? -5.209 -4.509 1.775 1.00 96.50 88 ARG A CA 1
ATOM 701 C C . ARG A 1 88 ? -5.511 -4.986 3.187 1.00 96.50 88 ARG A C 1
ATOM 703 O O . ARG A 1 88 ? -6.680 -5.111 3.552 1.00 96.50 88 ARG A O 1
ATOM 710 N N . ASN A 1 89 ? -4.492 -5.256 3.996 1.00 95.94 89 ASN A N 1
ATOM 711 C CA . ASN A 1 89 ? -4.633 -5.722 5.374 1.00 95.94 89 ASN A CA 1
ATOM 712 C C . ASN A 1 89 ? -4.846 -4.591 6.396 1.00 95.94 89 ASN A C 1
ATOM 714 O O . ASN A 1 89 ? -5.023 -4.858 7.582 1.00 95.94 89 ASN A O 1
ATOM 718 N N . SER A 1 90 ? -4.917 -3.336 5.962 1.00 95.31 90 SER A N 1
ATOM 719 C CA . SER A 1 90 ? -5.181 -2.204 6.843 1.00 95.31 90 SER A CA 1
ATOM 720 C C . SER A 1 90 ? -6.679 -1.864 6.923 1.00 95.31 90 SER A C 1
ATOM 722 O O . SER A 1 90 ? -7.490 -2.288 6.101 1.00 95.31 90 SER A O 1
ATOM 724 N N . LEU A 1 91 ? -7.063 -1.107 7.956 1.00 94.62 91 LEU A N 1
ATOM 725 C CA . LEU A 1 91 ? -8.437 -0.625 8.163 1.00 94.62 91 LEU A CA 1
ATOM 726 C C . LEU A 1 91 ? -8.637 0.835 7.719 1.00 94.62 91 LEU A C 1
ATOM 728 O O . LEU A 1 91 ? -9.731 1.367 7.877 1.00 94.62 91 LEU A O 1
ATOM 732 N N . GLY A 1 92 ? -7.575 1.526 7.291 1.00 94.56 92 GLY A N 1
ATOM 733 C CA . GLY A 1 92 ? -7.628 2.965 7.000 1.00 94.56 92 GLY A CA 1
ATOM 734 C C . GLY A 1 92 ? -7.784 3.864 8.234 1.00 94.56 92 GLY A C 1
ATOM 735 O O . GLY A 1 92 ? -8.144 5.031 8.110 1.00 94.56 92 GLY A O 1
ATOM 736 N N . ARG A 1 93 ? -7.571 3.358 9.458 1.00 93.50 93 ARG A N 1
ATOM 737 C CA . ARG A 1 93 ? -7.570 4.190 10.678 1.00 93.50 93 ARG A CA 1
ATOM 738 C C . ARG A 1 93 ? -6.239 4.935 10.814 1.00 93.50 93 ARG A C 1
ATOM 740 O O . ARG A 1 93 ? -5.201 4.421 10.407 1.00 93.50 93 ARG A O 1
ATOM 747 N N . LYS A 1 94 ? -6.273 6.124 11.429 1.00 94.12 94 LYS A N 1
ATOM 748 C CA . LYS A 1 94 ? -5.056 6.870 11.779 1.00 94.12 94 LYS A CA 1
ATOM 749 C C . LYS A 1 94 ? -4.235 6.014 12.741 1.00 94.12 94 LYS A C 1
ATOM 751 O O . LYS A 1 94 ? -4.799 5.431 13.668 1.00 94.12 94 LYS A O 1
ATOM 756 N N . VAL A 1 95 ? -2.929 5.935 12.506 1.00 94.12 95 VAL A N 1
ATOM 757 C CA . VAL A 1 95 ? -2.012 5.242 13.413 1.00 94.12 95 VAL A CA 1
ATOM 758 C C . VAL A 1 95 ? -1.908 6.080 14.683 1.00 94.12 95 VAL A C 1
ATOM 760 O O . VAL A 1 95 ? -1.491 7.233 14.642 1.00 94.12 95 VAL A O 1
ATOM 763 N N . VAL A 1 96 ? -2.360 5.514 15.798 1.00 94.69 96 VAL A N 1
ATOM 764 C CA . VAL A 1 96 ? -2.354 6.147 17.120 1.00 94.69 96 VAL A CA 1
ATOM 765 C C . VAL A 1 96 ? -1.749 5.152 18.099 1.00 94.69 96 VAL A C 1
ATOM 767 O O . VAL A 1 96 ? -2.047 3.957 18.026 1.00 94.69 96 VAL A O 1
ATOM 770 N N . LYS A 1 97 ? -0.905 5.633 19.017 1.00 96.38 97 LYS A N 1
ATOM 771 C CA . LYS A 1 97 ? -0.346 4.804 20.088 1.00 96.38 97 LYS A CA 1
ATOM 772 C C . LYS A 1 97 ? -1.484 4.286 20.973 1.00 96.38 97 LYS A C 1
ATOM 774 O O . LYS A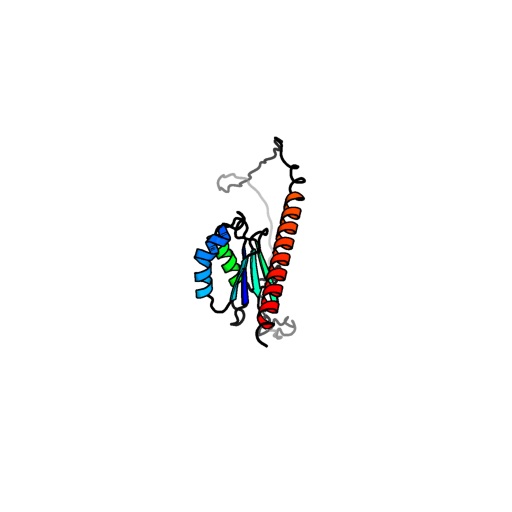 1 97 ? -2.247 5.071 21.535 1.00 96.38 97 LYS A O 1
ATOM 779 N N . LEU A 1 98 ? -1.606 2.966 21.083 1.00 94.44 98 LEU A N 1
ATOM 780 C CA . LEU A 1 98 ? -2.602 2.341 21.949 1.00 94.44 98 LEU A CA 1
ATOM 781 C C . LEU A 1 98 ? -2.185 2.506 23.415 1.00 94.44 98 LEU A C 1
ATOM 783 O O . LEU A 1 98 ? -1.032 2.258 23.759 1.00 94.44 98 LEU A O 1
ATOM 787 N N . LYS A 1 99 ? -3.127 2.911 24.273 1.00 95.06 99 LYS A N 1
ATOM 788 C CA . LYS A 1 99 ? -2.908 2.986 25.728 1.00 95.06 99 LYS A CA 1
ATOM 789 C C . LYS A 1 99 ? -2.896 1.594 26.362 1.00 95.06 99 LYS A C 1
ATOM 791 O O . LYS A 1 99 ? -2.054 1.306 27.201 1.00 95.06 99 LYS A O 1
ATOM 796 N N . THR A 1 100 ? -3.816 0.732 25.936 1.00 95.50 100 THR A N 1
ATOM 797 C CA . THR A 1 100 ? -3.969 -0.642 26.424 1.00 95.50 100 THR A CA 1
ATOM 798 C C . THR A 1 100 ? -4.010 -1.616 25.249 1.00 95.50 100 THR A C 1
ATOM 800 O O . THR A 1 100 ? -4.487 -1.281 24.163 1.00 95.50 100 THR A O 1
ATOM 803 N N . ARG A 1 101 ? -3.501 -2.838 25.456 1.00 95.06 101 ARG A N 1
ATOM 804 C CA . ARG A 1 101 ? -3.538 -3.908 24.442 1.00 95.06 101 ARG A CA 1
ATOM 805 C C . ARG A 1 101 ? -4.951 -4.464 24.249 1.00 95.06 101 ARG A C 1
ATOM 807 O O . ARG A 1 101 ? -5.333 -4.785 23.129 1.00 95.06 101 ARG A O 1
ATOM 814 N N . HIS A 1 102 ? -5.710 -4.583 25.337 1.00 95.19 102 HIS A N 1
ATOM 815 C CA . HIS A 1 102 ? -7.067 -5.118 25.337 1.00 95.19 102 HIS A CA 1
ATOM 816 C C . HIS A 1 102 ? -8.083 -3.997 25.577 1.00 95.19 102 HIS A C 1
ATOM 818 O O . HIS A 1 102 ? -7.910 -3.168 26.473 1.00 95.19 102 HIS A O 1
ATOM 824 N N . VAL A 1 103 ? -9.137 -3.979 24.760 1.00 92.62 103 VAL A N 1
ATOM 825 C CA . VAL A 1 103 ? -10.266 -3.051 24.879 1.00 92.62 103 VAL A CA 1
ATOM 826 C C . VAL A 1 103 ? -11.522 -3.891 25.052 1.00 92.62 103 VAL A C 1
ATOM 828 O O . VAL A 1 103 ? -11.945 -4.569 24.117 1.00 92.62 103 VAL A O 1
ATOM 831 N N . THR A 1 104 ? -12.123 -3.826 26.235 1.00 95.00 104 THR A N 1
ATOM 832 C CA . THR A 1 104 ? -13.415 -4.448 26.531 1.00 95.00 104 THR A CA 1
ATOM 833 C C . THR A 1 104 ? -14.406 -3.376 26.957 1.00 95.00 104 THR A C 1
ATOM 835 O O . THR A 1 104 ? -14.053 -2.440 27.670 1.00 95.00 104 THR A O 1
ATOM 838 N N . LYS A 1 105 ? -15.651 -3.497 26.492 1.00 94.81 105 LYS A N 1
ATOM 839 C CA . LYS A 1 105 ? -16.764 -2.667 26.976 1.00 94.81 105 LYS A CA 1
ATOM 840 C C . LYS A 1 105 ? -17.345 -3.199 28.286 1.00 94.81 105 LYS A C 1
ATOM 842 O O . LYS A 1 105 ? -17.949 -2.441 29.032 1.00 94.81 105 LYS A O 1
ATOM 847 N N . HIS A 1 106 ? -17.153 -4.490 28.548 1.00 94.19 106 HIS A N 1
ATOM 848 C CA . HIS A 1 106 ? -17.709 -5.203 29.690 1.00 94.19 106 HIS A CA 1
ATOM 849 C C . HIS A 1 106 ? -16.561 -5.945 30.388 1.00 94.19 106 HIS A C 1
ATOM 851 O O . HIS A 1 106 ? -16.276 -7.091 30.042 1.00 94.19 106 HIS A O 1
ATOM 857 N N . PRO A 1 107 ? -15.825 -5.274 31.295 1.00 91.62 107 PRO A N 1
ATOM 858 C CA . PRO A 1 107 ? -14.630 -5.851 31.912 1.00 91.62 107 PRO A CA 1
ATOM 859 C C . PRO A 1 107 ? -14.939 -6.969 32.911 1.00 91.62 107 PRO A C 1
ATOM 861 O O . PRO A 1 107 ? -14.120 -7.864 33.086 1.00 91.62 107 PRO A O 1
ATOM 864 N N . SER A 1 108 ? -16.106 -6.942 33.554 1.00 90.81 108 SER A N 1
ATOM 865 C CA . SER A 1 108 ? -16.506 -7.942 34.544 1.00 90.81 108 SER A CA 1
ATOM 866 C C . SER A 1 108 ? -18.017 -8.136 34.537 1.00 90.81 108 SER A C 1
ATOM 868 O O . SER A 1 108 ? -18.747 -7.155 34.408 1.00 90.81 108 SER A O 1
ATOM 870 N N . ALA A 1 109 ? -18.477 -9.368 34.753 1.00 92.00 109 ALA A N 1
ATOM 871 C CA . ALA A 1 109 ? -19.898 -9.668 34.935 1.00 92.00 109 ALA A CA 1
ATOM 872 C C . ALA A 1 109 ? -20.370 -9.504 36.396 1.00 92.00 109 ALA A C 1
ATOM 874 O O . ALA A 1 109 ? -21.533 -9.198 36.620 1.00 92.00 109 ALA A O 1
ATOM 875 N N . GLN A 1 110 ? -19.476 -9.695 37.377 1.00 89.19 110 GLN A N 1
ATOM 876 C CA . GLN A 1 110 ? -19.813 -9.727 38.812 1.00 89.19 110 GLN A CA 1
ATOM 877 C C . GLN A 1 110 ? -19.487 -8.421 39.564 1.00 89.19 110 GLN A C 1
ATOM 879 O O . GLN A 1 110 ? -20.177 -8.086 40.519 1.00 89.19 110 GLN A O 1
ATOM 884 N N . GLY A 1 111 ? -18.469 -7.669 39.124 1.00 85.50 111 GLY A N 1
ATOM 885 C CA . GLY A 1 111 ? -17.949 -6.499 39.843 1.00 85.50 111 GLY A CA 1
ATOM 886 C C . GLY A 1 111 ? -17.118 -6.871 41.082 1.00 85.50 111 GLY A C 1
ATOM 887 O O . GLY A 1 111 ? -17.349 -7.891 41.723 1.00 85.50 111 GLY A O 1
ATOM 888 N N . TRP A 1 112 ? -16.116 -6.055 41.418 1.00 81.00 112 TRP A N 1
ATOM 889 C CA . TRP A 1 112 ? -15.391 -6.183 42.686 1.00 81.00 112 TRP A CA 1
ATOM 890 C C . TRP A 1 112 ? -16.106 -5.341 43.743 1.00 81.00 112 TRP A C 1
ATOM 892 O O . TRP A 1 112 ? -16.090 -4.113 43.664 1.00 81.00 112 TRP A O 1
ATOM 902 N N . ALA A 1 113 ? -16.738 -5.986 44.722 1.00 75.88 113 ALA A N 1
ATOM 903 C CA . ALA A 1 113 ? -17.235 -5.290 45.899 1.00 75.88 113 ALA A CA 1
ATOM 904 C C . ALA A 1 113 ? -16.057 -5.044 46.848 1.00 75.88 113 ALA A C 1
ATOM 906 O O . ALA A 1 113 ? -15.449 -5.991 47.351 1.00 75.88 113 ALA A O 1
ATOM 907 N N . THR A 1 114 ? -15.730 -3.776 47.103 1.00 63.38 114 THR A N 1
ATOM 908 C CA . THR A 1 114 ? -14.947 -3.400 48.282 1.00 63.38 114 THR A CA 1
ATOM 909 C C . THR A 1 114 ? -15.774 -3.860 49.469 1.00 63.38 114 THR A C 1
ATOM 911 O O . THR A 1 114 ? -16.809 -3.264 49.753 1.00 63.38 114 THR A O 1
ATOM 914 N N . GLY A 1 115 ? -15.403 -4.996 50.059 1.00 57.72 115 GLY A N 1
ATOM 915 C CA . GLY A 1 115 ? -16.138 -5.562 51.176 1.00 57.72 115 GLY A CA 1
ATOM 916 C C . GLY A 1 115 ? -16.356 -4.476 52.214 1.00 57.72 115 GLY A C 1
ATOM 917 O O . GLY A 1 115 ? -15.391 -3.887 52.699 1.00 57.72 115 GLY A O 1
ATOM 918 N N . ASP A 1 116 ? -17.617 -4.201 52.521 1.00 53.25 116 ASP A N 1
ATOM 919 C CA . ASP A 1 116 ? -17.949 -3.591 53.789 1.00 53.25 116 ASP A CA 1
ATOM 920 C C . ASP A 1 116 ? -17.313 -4.482 54.878 1.00 53.25 116 ASP A C 1
ATOM 922 O O . ASP A 1 116 ? -17.645 -5.675 54.957 1.00 53.25 116 ASP A O 1
ATOM 926 N N . PRO A 1 117 ? -16.366 -3.971 55.690 1.00 57.16 117 PRO A N 1
ATOM 927 C CA . PRO A 1 117 ? -15.764 -4.740 56.775 1.00 57.16 117 PRO A CA 1
ATOM 928 C C . PRO A 1 117 ? -16.798 -5.252 57.795 1.00 57.16 117 PRO A C 1
ATOM 930 O O . PRO A 1 117 ? -16.462 -6.108 58.614 1.00 57.16 117 PRO A O 1
ATOM 933 N N . SER A 1 118 ? -18.047 -4.768 57.746 1.00 55.28 118 SER A N 1
ATOM 934 C CA . SER A 1 118 ? -19.123 -5.095 58.685 1.00 55.28 118 SER A CA 1
ATOM 935 C C . SER A 1 118 ? -19.772 -6.475 58.493 1.00 55.28 118 SER A C 1
ATOM 937 O O . SER A 1 118 ? -20.512 -6.920 59.370 1.00 55.28 118 SER A O 1
ATOM 939 N N . HIS A 1 119 ? -19.483 -7.200 57.401 1.00 51.25 119 HIS A N 1
ATOM 940 C CA . HIS A 1 119 ? -20.043 -8.543 57.170 1.00 51.25 119 HIS A CA 1
ATOM 941 C C . HIS A 1 119 ? -19.080 -9.706 57.459 1.00 51.25 119 HIS A C 1
ATOM 943 O O . HIS A 1 119 ? -19.305 -10.840 57.024 1.00 51.25 119 HIS A O 1
ATOM 949 N N . ARG A 1 120 ? -18.051 -9.484 58.293 1.00 54.00 120 ARG A N 1
ATOM 950 C CA . ARG A 1 120 ? -17.550 -10.578 59.139 1.00 54.00 120 ARG A CA 1
ATOM 951 C C . ARG A 1 120 ? -18.606 -10.850 60.198 1.00 54.00 120 ARG A C 1
ATOM 953 O O . ARG A 1 120 ? -18.679 -10.152 61.199 1.00 54.00 120 ARG A O 1
ATOM 960 N N . ARG A 1 121 ? -19.431 -11.866 59.945 1.00 51.62 121 ARG A N 1
ATOM 961 C CA . ARG A 1 121 ? -20.406 -12.377 60.907 1.00 51.62 121 ARG A CA 1
ATOM 962 C C . ARG A 1 121 ? -19.739 -12.565 62.262 1.00 51.62 121 ARG A C 1
ATOM 964 O O . ARG A 1 121 ? -18.766 -13.301 62.412 1.00 51.62 121 ARG A O 1
ATOM 971 N N . ASN A 1 122 ? -20.314 -11.872 63.221 1.00 55.81 122 ASN A N 1
ATOM 972 C CA . ASN A 1 122 ? -20.071 -11.977 64.636 1.00 55.81 122 ASN A CA 1
ATOM 973 C C . ASN A 1 122 ? -20.279 -13.443 65.049 1.00 55.81 122 ASN A C 1
ATOM 975 O O . ASN A 1 122 ? -21.395 -13.953 64.990 1.00 55.81 122 ASN A O 1
ATOM 979 N N . SER A 1 123 ? -19.219 -14.112 65.490 1.00 48.91 123 SER A N 1
ATOM 980 C CA . SER A 1 123 ? -19.332 -15.269 66.376 1.00 48.91 123 SER A CA 1
ATOM 981 C C . SER A 1 123 ? -18.154 -15.253 67.348 1.00 48.91 123 SER A C 1
ATOM 983 O O . SER A 1 123 ? -17.090 -15.804 67.077 1.00 48.91 123 SER A O 1
ATOM 985 N N . GLY A 1 124 ? -18.333 -14.573 68.474 1.00 55.75 124 GLY A N 1
ATOM 986 C CA . GLY A 1 124 ? -17.680 -14.960 69.724 1.00 55.75 124 GLY A CA 1
ATOM 987 C C . GLY A 1 124 ? -18.761 -15.411 70.715 1.00 55.75 124 GLY A C 1
ATOM 988 O O . GLY A 1 124 ? -19.938 -15.178 70.432 1.00 55.75 124 GLY A O 1
ATOM 989 N N . PRO A 1 125 ? -18.424 -15.975 71.888 1.00 52.78 125 PRO A N 1
ATOM 990 C CA . PRO A 1 125 ? -17.151 -16.552 72.328 1.00 52.78 125 PRO A CA 1
ATOM 991 C C . PRO A 1 125 ? -17.294 -18.057 72.672 1.00 52.78 125 PRO A C 1
ATOM 993 O O . PRO A 1 125 ? -18.370 -18.514 73.043 1.00 52.78 125 PRO A O 1
ATOM 996 N N . ILE A 1 126 ? -16.206 -18.834 72.645 1.00 50.91 126 ILE A N 1
ATOM 997 C CA . ILE A 1 126 ? -16.115 -20.059 73.463 1.00 50.91 126 ILE A CA 1
ATOM 998 C C . ILE A 1 126 ? -15.002 -19.835 74.480 1.00 50.91 126 ILE A C 1
ATOM 1000 O O . ILE A 1 126 ? -13.821 -19.777 74.149 1.00 50.91 126 ILE A O 1
ATOM 1004 N N . VAL A 1 127 ? -15.423 -19.657 75.730 1.00 54.38 127 VAL A N 1
ATOM 1005 C CA . VAL A 1 127 ? -14.587 -19.815 76.915 1.00 54.38 127 VAL A CA 1
ATOM 1006 C C . VAL A 1 127 ? -14.201 -21.289 76.990 1.00 54.38 127 VAL A C 1
ATOM 1008 O O . VAL A 1 127 ? -15.074 -22.146 77.083 1.00 54.38 127 VAL A O 1
ATOM 1011 N N . SER A 1 128 ? -12.906 -21.588 76.988 1.00 45.03 128 SER A N 1
ATOM 1012 C CA . SER A 1 128 ? -12.407 -22.808 77.614 1.00 45.03 128 SER A CA 1
ATOM 1013 C C . SER A 1 128 ? -11.208 -22.444 78.471 1.00 45.03 128 SER A C 1
ATOM 1015 O O . SER A 1 128 ? -10.151 -22.052 77.982 1.00 45.03 128 SER A O 1
ATOM 1017 N N . SER A 1 129 ? -11.434 -22.526 79.775 1.00 45.66 129 SER A N 1
ATOM 1018 C CA . SER A 1 129 ? -10.458 -22.415 80.847 1.00 45.66 129 SER A CA 1
ATOM 1019 C C . SER A 1 129 ? -9.338 -23.441 80.672 1.00 45.66 129 SER A C 1
ATOM 1021 O O . SER A 1 129 ? -9.617 -24.602 80.378 1.00 45.66 129 SER A O 1
ATOM 1023 N N . GLY A 1 130 ? -8.087 -23.050 80.919 1.00 46.38 130 GLY A N 1
ATOM 1024 C CA . GLY A 1 130 ? -7.005 -24.024 81.051 1.00 46.38 130 GLY A CA 1
ATOM 1025 C C . GLY A 1 130 ? -5.596 -23.447 80.984 1.00 46.38 130 GLY A C 1
ATOM 1026 O O . GLY A 1 130 ? -5.060 -23.258 79.902 1.00 46.38 130 GLY A O 1
ATOM 1027 N N . THR A 1 131 ? -4.992 -23.284 82.168 1.00 43.47 131 THR A N 1
ATOM 1028 C CA . THR A 1 131 ? -3.552 -23.460 82.479 1.00 43.47 131 THR A CA 1
ATOM 1029 C C . THR A 1 131 ? -2.529 -22.551 81.775 1.00 43.47 131 THR A C 1
ATOM 1031 O O . THR A 1 131 ? -2.238 -22.685 80.596 1.00 43.47 131 THR A O 1
ATOM 1034 N N . LEU A 1 132 ? -2.000 -21.527 82.460 1.00 43.41 132 LEU A N 1
ATOM 1035 C CA . LEU A 1 132 ? -0.783 -21.588 83.301 1.00 43.41 132 LEU A CA 1
ATOM 1036 C C . LEU A 1 132 ? 0.419 -22.230 82.590 1.00 43.41 132 LEU A C 1
ATOM 1038 O O . LEU A 1 132 ? 0.507 -23.447 82.536 1.00 43.41 132 LEU A O 1
ATOM 1042 N N . LEU A 1 133 ? 1.399 -21.420 82.175 1.00 46.41 133 LEU A N 1
ATOM 1043 C CA . LEU A 1 133 ? 2.704 -21.333 82.852 1.00 46.41 133 LEU A CA 1
ATOM 1044 C C . LEU A 1 133 ? 3.656 -20.384 82.107 1.00 46.41 133 LEU A C 1
ATOM 1046 O O . LEU A 1 133 ? 3.949 -20.518 80.924 1.00 46.41 133 LEU A O 1
ATOM 1050 N N . LYS A 1 134 ? 4.140 -19.401 82.869 1.00 46.75 134 LYS A N 1
ATOM 1051 C CA . LYS A 1 134 ? 5.336 -18.596 82.603 1.00 46.75 134 LYS A CA 1
ATOM 1052 C C . LYS A 1 134 ? 6.520 -19.537 82.354 1.00 46.75 134 LYS A C 1
ATOM 1054 O O . LYS A 1 134 ? 6.639 -20.486 83.115 1.00 46.75 134 LYS A O 1
ATOM 1059 N N . GLN A 1 135 ? 7.472 -19.170 81.492 1.00 47.66 135 GLN A N 1
ATOM 1060 C CA . GLN A 1 135 ? 8.861 -19.018 81.950 1.00 47.66 135 GLN A CA 1
ATOM 1061 C C . GLN A 1 135 ? 9.788 -18.309 80.953 1.00 47.66 135 GLN A C 1
ATOM 1063 O O . GLN A 1 135 ? 9.583 -18.286 79.746 1.00 47.66 135 GLN A O 1
ATOM 1068 N N . LYS A 1 136 ? 10.754 -17.630 81.572 1.00 37.25 136 LYS A N 1
ATOM 1069 C CA . LYS A 1 136 ? 11.706 -16.626 81.096 1.00 37.25 136 LYS A CA 1
ATOM 1070 C C . LYS A 1 136 ? 12.961 -17.302 80.516 1.00 37.25 136 LYS A C 1
ATOM 1072 O O . LYS A 1 136 ? 13.320 -18.387 80.956 1.00 37.25 136 LYS A O 1
ATOM 1077 N N . SER A 1 137 ? 13.656 -16.615 79.616 1.00 37.19 137 SER A N 1
ATOM 1078 C CA . SER A 1 137 ? 15.031 -16.899 79.166 1.00 37.19 137 SER A CA 1
ATOM 1079 C C . SER A 1 137 ? 16.086 -16.738 80.281 1.00 37.19 137 SER A C 1
ATOM 1081 O O . SER A 1 137 ? 15.810 -16.066 81.280 1.00 37.19 137 SER A O 1
ATOM 1083 N N . PRO A 1 138 ? 17.312 -17.281 80.090 1.00 50.94 138 PRO A N 1
ATOM 1084 C CA . PRO A 1 138 ? 18.499 -16.440 80.300 1.00 50.94 138 PRO A CA 1
ATOM 1085 C C . PRO A 1 138 ? 19.704 -16.662 79.343 1.00 50.94 138 PRO A C 1
ATOM 1087 O O . PRO A 1 138 ? 20.051 -17.770 78.955 1.00 50.94 138 PRO A O 1
ATOM 1090 N N . VAL A 1 139 ? 20.308 -15.512 79.017 1.00 37.62 139 VAL A N 1
ATOM 1091 C CA . VAL A 1 139 ? 21.708 -15.091 78.748 1.00 37.62 139 VAL A CA 1
ATOM 1092 C C . VAL A 1 139 ? 22.867 -16.089 78.992 1.00 37.62 1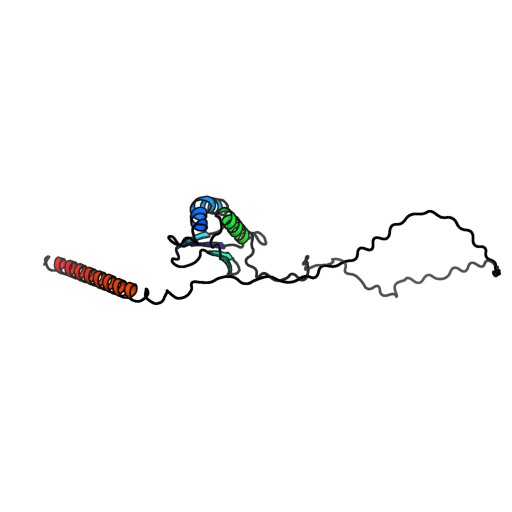39 VAL A C 1
ATOM 1094 O O . VAL A 1 139 ? 22.917 -16.678 80.065 1.00 37.62 139 VAL A O 1
ATOM 1097 N N . ALA A 1 140 ? 23.871 -16.137 78.085 1.00 34.28 140 ALA A N 1
ATOM 1098 C CA . ALA A 1 140 ? 25.287 -15.736 78.330 1.00 34.28 140 ALA A CA 1
ATOM 1099 C C . ALA A 1 140 ? 26.326 -16.271 77.299 1.00 34.28 140 ALA A C 1
ATOM 1101 O O . ALA A 1 140 ? 26.537 -17.470 77.186 1.00 34.28 140 ALA A O 1
ATOM 1102 N N . ASN A 1 141 ? 27.009 -15.324 76.635 1.00 36.78 141 ASN A N 1
ATOM 1103 C CA . ASN A 1 141 ? 28.462 -15.165 76.386 1.00 36.78 141 ASN A CA 1
ATOM 1104 C C . ASN A 1 141 ? 29.375 -16.302 75.862 1.00 36.78 141 ASN A C 1
ATOM 1106 O O . ASN A 1 141 ? 29.579 -17.308 76.529 1.00 36.78 141 ASN A O 1
ATOM 1110 N N . GLY A 1 142 ? 30.161 -15.969 74.821 1.00 33.09 142 GLY A N 1
ATOM 1111 C CA . GLY A 1 142 ? 31.594 -16.323 74.752 1.00 33.09 142 GLY A CA 1
ATOM 1112 C C . GLY A 1 142 ? 32.112 -16.880 73.410 1.00 33.09 142 GLY A C 1
ATOM 1113 O O . GLY A 1 142 ? 31.496 -17.803 72.895 1.00 33.09 142 GLY A O 1
ATOM 1114 N N . PRO A 1 143 ? 33.224 -16.366 72.833 1.00 53.81 143 PRO A N 1
ATOM 1115 C CA . PRO A 1 143 ? 33.611 -16.571 71.430 1.00 53.81 143 PRO A CA 1
ATOM 1116 C C . PRO A 1 143 ? 34.716 -17.628 71.232 1.00 53.81 143 PRO A C 1
ATOM 1118 O O . PRO A 1 143 ? 35.490 -17.899 72.142 1.00 53.81 143 PRO A O 1
ATOM 1121 N N . SER A 1 144 ? 34.893 -18.134 70.007 1.00 38.38 144 SER A N 1
ATOM 1122 C CA . SER A 1 144 ? 36.231 -18.467 69.489 1.00 38.38 144 SER A CA 1
ATOM 1123 C C . SER A 1 144 ? 36.232 -18.597 67.965 1.00 38.38 144 SER A C 1
ATOM 1125 O O . SER A 1 144 ? 35.371 -19.214 67.347 1.00 38.38 144 SER A O 1
ATOM 1127 N N . ILE A 1 145 ? 37.219 -17.929 67.378 1.00 40.06 145 ILE A N 1
ATOM 1128 C CA . ILE A 1 145 ? 37.612 -17.966 65.975 1.00 40.06 145 ILE A CA 1
ATOM 1129 C C . ILE A 1 145 ? 38.154 -19.360 65.665 1.00 40.06 145 ILE A C 1
ATOM 1131 O O . ILE A 1 145 ? 39.074 -19.800 66.349 1.00 40.06 145 ILE A O 1
ATOM 1135 N N . LEU A 1 146 ? 37.693 -19.994 64.587 1.00 33.84 146 LEU A N 1
ATOM 1136 C CA . LEU A 1 146 ? 38.516 -20.946 63.846 1.00 33.84 146 LEU A CA 1
ATOM 1137 C C . LEU A 1 146 ? 38.099 -20.985 62.375 1.00 33.84 146 LEU A C 1
ATOM 1139 O O . LEU A 1 146 ? 36.924 -20.969 62.021 1.00 33.84 146 LEU A O 1
ATOM 1143 N N . LYS A 1 147 ? 39.139 -20.910 61.551 1.00 46.16 147 LYS A N 1
ATOM 1144 C CA . LYS A 1 147 ? 39.163 -20.850 60.096 1.00 46.16 147 LYS A CA 1
ATOM 1145 C C . LYS A 1 147 ? 38.703 -22.198 59.550 1.00 46.16 147 LYS A C 1
ATOM 1147 O O . LYS A 1 147 ? 39.152 -23.200 60.080 1.00 46.16 147 LYS A O 1
ATOM 1152 N N . ASP A 1 148 ? 37.901 -22.189 58.490 1.00 36.59 148 ASP A N 1
ATOM 1153 C CA . ASP A 1 148 ? 38.158 -23.024 57.317 1.00 36.59 148 ASP A CA 1
ATOM 1154 C C . ASP A 1 148 ? 37.385 -22.509 56.095 1.00 36.59 148 ASP A C 1
ATOM 1156 O O . ASP A 1 148 ? 36.161 -22.462 56.021 1.00 36.59 148 ASP A O 1
ATOM 1160 N N . THR A 1 149 ? 38.195 -21.992 55.180 1.00 44.78 149 THR A N 1
ATOM 1161 C CA . THR A 1 149 ? 38.195 -22.162 53.731 1.00 44.78 149 THR A CA 1
ATOM 1162 C C . THR A 1 149 ? 37.116 -23.074 53.127 1.00 44.78 149 THR A C 1
ATOM 1164 O O . THR A 1 149 ? 36.905 -24.195 53.574 1.00 44.78 149 THR A O 1
ATOM 1167 N N . LEU A 1 150 ? 36.629 -22.625 51.962 1.00 49.94 150 LEU A N 1
ATOM 1168 C CA . LEU A 1 150 ? 35.879 -23.342 50.920 1.00 49.94 150 LEU A CA 1
ATOM 1169 C C . LEU A 1 150 ? 34.351 -23.273 51.044 1.00 49.94 150 LEU A C 1
ATOM 1171 O O . LEU A 1 150 ? 33.716 -24.193 51.535 1.00 49.94 150 LEU A O 1
ATOM 1175 N N . LEU A 1 151 ? 33.751 -22.247 50.430 1.00 42.25 151 LEU A N 1
ATOM 1176 C CA . LEU A 1 151 ? 32.766 -22.504 49.378 1.00 42.25 151 LEU A CA 1
ATOM 1177 C C . LEU A 1 151 ? 32.623 -21.304 48.427 1.00 42.25 151 LEU A C 1
ATOM 1179 O O . LEU A 1 151 ? 32.504 -20.148 48.818 1.00 42.25 151 LEU A O 1
ATOM 1183 N N . SER A 1 152 ? 32.694 -21.660 47.152 1.00 45.16 152 SER A N 1
ATOM 1184 C CA . SER A 1 152 ? 32.637 -20.864 45.934 1.00 45.16 152 SER A CA 1
ATOM 1185 C C . SER A 1 152 ? 31.357 -20.030 45.783 1.00 45.16 152 SER A C 1
ATOM 1187 O O . SER A 1 152 ? 30.259 -20.567 45.904 1.00 45.16 152 SER A O 1
ATOM 1189 N N . SER A 1 153 ? 31.497 -18.753 45.411 1.00 41.00 153 SER A N 1
ATOM 1190 C CA . SER A 1 153 ? 30.528 -18.053 44.555 1.00 41.00 153 SER A CA 1
ATOM 1191 C C . SER A 1 153 ? 31.188 -16.833 43.908 1.00 41.00 153 SER A C 1
ATOM 1193 O O . SER A 1 153 ? 31.551 -15.860 44.567 1.00 41.00 153 SER A O 1
ATOM 1195 N N . SER A 1 154 ? 31.380 -16.906 42.596 1.00 46.94 154 SER A N 1
ATOM 1196 C CA . SER A 1 154 ? 32.008 -15.887 41.760 1.00 46.94 154 SER A CA 1
ATOM 1197 C C . SER A 1 154 ? 31.156 -14.619 41.651 1.00 46.94 154 SER A C 1
ATOM 1199 O O . SER A 1 154 ? 30.067 -14.638 41.075 1.00 46.94 154 SER A O 1
ATOM 1201 N N . HIS A 1 155 ? 31.703 -13.500 42.122 1.00 37.03 155 HIS A N 1
ATOM 1202 C CA . HIS A 1 155 ? 31.283 -12.155 41.742 1.00 37.03 155 HIS A CA 1
ATOM 1203 C C . HIS A 1 155 ? 31.878 -11.801 40.373 1.00 37.03 155 HIS A C 1
ATOM 1205 O O . HIS A 1 155 ? 33.095 -11.822 40.200 1.00 37.03 155 HIS A O 1
ATOM 1211 N N . ILE A 1 156 ? 31.031 -11.440 39.407 1.00 45.38 156 ILE A N 1
ATOM 1212 C CA . ILE A 1 156 ? 31.459 -10.807 38.155 1.00 45.38 156 ILE A CA 1
ATOM 1213 C C . ILE A 1 156 ? 31.291 -9.296 38.325 1.00 45.38 156 ILE A C 1
ATOM 1215 O O . ILE A 1 156 ? 30.181 -8.773 38.268 1.00 45.38 156 ILE A O 1
ATOM 1219 N N . LEU A 1 157 ? 32.407 -8.596 38.517 1.00 46.66 157 LEU A N 1
ATOM 1220 C CA . LEU A 1 157 ? 32.542 -7.178 38.195 1.00 46.66 157 LEU A CA 1
ATOM 1221 C C . LEU A 1 157 ? 33.295 -7.093 36.867 1.00 46.66 157 LEU A C 1
ATOM 1223 O O . LEU A 1 157 ? 34.407 -7.605 36.757 1.00 46.66 157 LEU A O 1
ATOM 1227 N N . ARG A 1 158 ? 32.710 -6.435 35.861 1.00 41.16 158 ARG A N 1
ATOM 1228 C CA . ARG A 1 158 ? 33.435 -6.018 34.656 1.00 41.16 158 ARG A CA 1
ATOM 1229 C C . ARG A 1 158 ? 33.334 -4.507 34.511 1.00 41.16 158 ARG A C 1
ATOM 1231 O O . ARG A 1 158 ? 32.247 -3.954 34.376 1.00 41.16 158 ARG A O 1
ATOM 1238 N N . SER A 1 159 ? 34.495 -3.872 34.569 1.00 41.66 159 SER A N 1
ATOM 1239 C CA . SER A 1 159 ? 34.753 -2.457 34.328 1.00 41.66 159 SER A CA 1
ATOM 1240 C C . SER A 1 159 ? 35.278 -2.217 32.900 1.00 41.66 159 SER A C 1
ATOM 1242 O O . SER A 1 159 ? 35.685 -3.150 32.204 1.00 41.66 159 SER A O 1
ATOM 1244 N N . SER A 1 160 ? 35.321 -0.931 32.523 1.00 36.78 160 SER A N 1
ATOM 1245 C CA . SER A 1 160 ? 35.854 -0.309 31.289 1.00 36.78 160 SER A CA 1
ATOM 1246 C C . SER A 1 160 ? 34.993 -0.492 30.029 1.00 36.78 160 SER A C 1
ATOM 1248 O O . SER A 1 160 ? 34.584 -1.593 29.692 1.00 36.78 160 SER A O 1
ATOM 1250 N N . GLY A 1 161 ? 34.606 0.541 29.283 1.00 38.53 161 GLY A N 1
ATOM 1251 C CA . GLY A 1 161 ? 35.196 1.865 29.099 1.00 38.53 161 GLY A CA 1
ATOM 1252 C C . GLY A 1 161 ? 35.566 1.991 27.622 1.00 38.53 161 GLY A C 1
ATOM 1253 O O . GLY A 1 161 ? 36.513 1.349 27.187 1.00 38.53 161 GLY A O 1
ATOM 1254 N N . SER A 1 162 ? 34.826 2.783 26.840 1.00 46.16 162 SER A N 1
ATOM 1255 C CA . SER A 1 162 ? 35.272 3.176 25.499 1.00 46.16 162 SER A CA 1
ATOM 1256 C C . SER A 1 162 ? 34.823 4.596 25.184 1.00 46.16 162 SER A C 1
ATOM 1258 O O . SER A 1 162 ? 33.652 4.878 24.945 1.00 46.16 162 SER A O 1
ATOM 1260 N N . SER A 1 163 ? 35.806 5.487 25.251 1.00 49.59 163 SER A N 1
ATOM 1261 C CA . SER A 1 163 ? 35.789 6.853 24.754 1.00 49.59 163 SER A CA 1
ATOM 1262 C C . SER A 1 163 ? 36.898 6.939 23.714 1.00 49.59 163 SER A C 1
ATOM 1264 O O . SER A 1 163 ? 38.043 6.627 24.048 1.00 49.59 163 SER A O 1
ATOM 1266 N N . ARG A 1 164 ? 36.559 7.335 22.479 1.00 44.16 164 ARG A N 1
ATOM 1267 C CA . ARG A 1 164 ? 37.444 7.988 21.495 1.00 44.16 164 ARG A CA 1
ATOM 1268 C C . ARG A 1 164 ? 36.622 8.481 20.287 1.00 44.16 164 ARG A C 1
ATOM 1270 O O . ARG A 1 164 ? 35.869 7.723 19.689 1.00 44.16 164 ARG A O 1
ATOM 1277 N N . ARG A 1 165 ? 36.763 9.781 19.998 1.00 36.88 165 ARG A N 1
ATOM 1278 C CA . ARG A 1 165 ? 36.362 10.532 18.780 1.00 36.88 165 ARG A CA 1
ATOM 1279 C C . ARG A 1 165 ? 37.499 10.424 17.712 1.00 36.88 165 ARG A C 1
ATOM 1281 O O . ARG A 1 165 ? 38.457 9.709 17.999 1.00 36.88 165 ARG A O 1
ATOM 1288 N N . PRO A 1 166 ? 37.612 11.323 16.702 1.00 50.50 166 PRO A N 1
ATOM 1289 C CA . PRO A 1 166 ? 36.862 11.552 15.444 1.00 50.50 166 PRO A CA 1
ATOM 1290 C C . PRO A 1 166 ? 37.760 11.383 14.173 1.00 50.50 166 PRO A C 1
ATOM 1292 O O . PRO A 1 166 ? 38.960 11.182 14.317 1.00 50.50 166 PRO A O 1
ATOM 1295 N N . ALA A 1 167 ? 37.212 11.507 12.948 1.00 28.97 167 ALA A N 1
ATOM 1296 C CA . ALA A 1 167 ? 37.918 11.683 11.645 1.00 28.97 167 ALA A CA 1
ATOM 1297 C C . ALA A 1 167 ? 36.874 11.685 10.496 1.00 28.97 167 ALA A C 1
ATOM 1299 O O . ALA A 1 167 ? 35.912 10.938 10.628 1.00 28.97 167 ALA A O 1
ATOM 1300 N N . THR A 1 168 ? 36.912 12.383 9.351 1.00 27.98 168 THR A N 1
ATOM 1301 C CA . THR A 1 168 ? 37.610 13.536 8.733 1.00 27.98 168 THR A CA 1
ATOM 1302 C C . THR A 1 168 ? 36.741 13.947 7.518 1.00 27.98 168 THR A C 1
ATOM 1304 O O . THR A 1 168 ? 36.027 13.108 6.975 1.00 27.98 168 THR A O 1
ATOM 1307 N N . SER A 1 169 ? 36.812 15.200 7.072 1.00 31.58 169 SER A N 1
ATOM 1308 C CA . SER A 1 169 ? 36.239 15.744 5.824 1.00 31.58 169 SER A CA 1
ATOM 1309 C C . SER A 1 169 ? 37.008 15.310 4.563 1.00 31.58 169 SER A C 1
ATOM 1311 O O . SER A 1 169 ? 38.234 15.207 4.649 1.00 31.58 169 SER A O 1
ATOM 1313 N N . ARG A 1 170 ? 36.326 15.128 3.409 1.00 30.44 170 ARG A N 1
ATOM 1314 C CA . ARG A 1 170 ? 36.928 15.185 2.053 1.00 30.44 170 ARG A CA 1
ATOM 1315 C C . ARG A 1 170 ? 35.894 15.248 0.890 1.00 30.44 170 ARG A C 1
ATOM 1317 O O . ARG A 1 170 ? 35.052 14.360 0.838 1.00 30.44 170 ARG A O 1
ATOM 1324 N N . GLU A 1 171 ? 36.075 16.265 0.023 1.00 33.16 171 GLU A N 1
ATOM 1325 C CA . GLU A 1 171 ? 35.675 16.486 -1.407 1.00 33.16 171 GLU A CA 1
ATOM 1326 C C . GLU A 1 171 ? 34.158 16.639 -1.732 1.00 33.16 171 GLU A C 1
ATOM 1328 O O . GLU A 1 171 ? 33.364 15.796 -1.329 1.00 33.16 171 GLU A O 1
ATOM 1333 N N . GLU A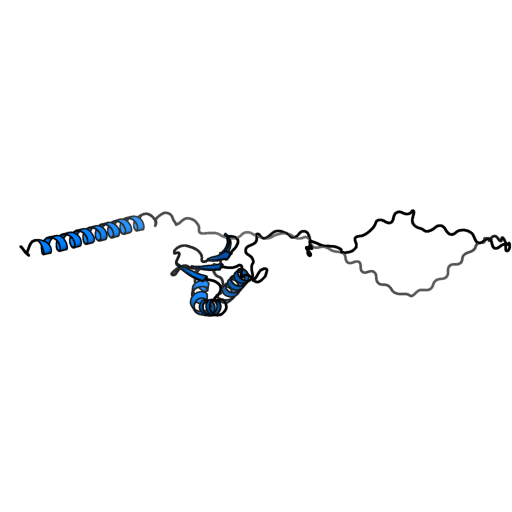 1 172 ? 33.656 17.810 -2.192 1.00 37.91 172 GLU A N 1
ATOM 1334 C CA . GLU A 1 172 ? 33.688 18.401 -3.575 1.00 37.91 172 GLU A CA 1
ATOM 1335 C C . GLU A 1 172 ? 32.927 17.485 -4.565 1.00 37.91 172 GLU A C 1
ATOM 1337 O O . GLU A 1 172 ? 33.183 16.290 -4.562 1.00 37.91 172 GLU A O 1
ATOM 1342 N N . GLU A 1 173 ? 31.932 17.857 -5.380 1.00 32.50 173 GLU A N 1
ATOM 1343 C CA . GLU A 1 173 ? 31.467 19.082 -6.058 1.00 32.50 173 GLU A CA 1
ATOM 1344 C C . GLU A 1 173 ? 30.058 18.778 -6.664 1.00 32.50 173 GLU A C 1
ATOM 1346 O O . GLU A 1 173 ? 29.575 17.655 -6.528 1.00 32.50 173 GLU A O 1
ATOM 1351 N N . GLU A 1 174 ? 29.458 19.750 -7.371 1.00 38.16 174 GLU A N 1
ATOM 1352 C CA . GLU A 1 174 ? 28.328 19.635 -8.331 1.00 38.16 174 GLU A CA 1
ATOM 1353 C C . GLU A 1 174 ? 26.900 19.926 -7.816 1.00 38.16 174 GLU A C 1
ATOM 1355 O O . GLU A 1 174 ? 26.043 19.049 -7.749 1.00 38.16 174 GLU A O 1
ATOM 1360 N N . GLU A 1 175 ? 26.611 21.205 -7.557 1.00 37.72 175 GLU A N 1
ATOM 1361 C CA . GLU A 1 175 ? 25.284 21.798 -7.784 1.00 37.72 175 GLU A CA 1
ATOM 1362 C C . GLU A 1 175 ? 25.488 23.170 -8.465 1.00 37.72 175 GLU A C 1
ATOM 1364 O O . GLU A 1 175 ? 26.452 23.861 -8.140 1.00 37.72 175 GLU A O 1
ATOM 1369 N N . GLU A 1 176 ? 24.574 23.534 -9.376 1.00 38.62 176 GLU A N 1
ATOM 1370 C CA . GLU A 1 176 ? 24.460 24.800 -10.144 1.00 38.62 176 GLU A CA 1
ATOM 1371 C C . GLU A 1 176 ? 24.928 24.793 -11.621 1.00 38.62 176 GLU A C 1
ATOM 1373 O O . GLU A 1 176 ? 25.693 25.646 -12.056 1.00 38.62 176 GLU A O 1
ATOM 1378 N N . GLU A 1 177 ? 24.356 23.891 -12.429 1.00 40.84 177 GLU A N 1
ATOM 1379 C CA . GLU A 1 177 ? 24.069 24.123 -13.862 1.00 40.84 177 GLU A CA 1
ATOM 1380 C C . GLU A 1 177 ? 22.650 23.593 -14.185 1.00 40.84 177 GLU A C 1
ATOM 1382 O O . GLU A 1 177 ? 22.495 22.541 -14.792 1.00 40.84 177 GLU A O 1
ATOM 1387 N N . GLU A 1 178 ? 21.586 24.268 -13.728 1.00 45.62 178 GLU A N 1
ATOM 1388 C CA . GLU A 1 178 ? 20.188 23.964 -14.125 1.00 45.62 178 GLU A CA 1
ATOM 1389 C C . GLU A 1 178 ? 19.314 25.243 -14.191 1.00 45.62 178 GLU A C 1
ATOM 1391 O O . GLU A 1 178 ? 18.225 25.287 -13.627 1.00 45.62 178 GLU A O 1
ATOM 1396 N N . GLU A 1 179 ? 19.764 26.312 -14.865 1.00 47.38 179 GLU A N 1
ATOM 1397 C CA . GLU A 1 179 ? 18.891 27.482 -15.134 1.00 47.38 179 GLU A CA 1
ATOM 1398 C C . GLU A 1 179 ? 18.747 27.878 -16.620 1.00 47.38 179 GLU A C 1
ATOM 1400 O O . GLU A 1 179 ? 17.987 28.796 -16.917 1.00 47.38 179 GLU A O 1
ATOM 1405 N N . GLU A 1 180 ? 19.358 27.174 -17.583 1.00 46.94 180 GLU A N 1
ATOM 1406 C CA . GLU A 1 180 ? 19.292 27.585 -19.005 1.00 46.94 180 GLU A CA 1
ATOM 1407 C C . GLU A 1 180 ? 18.349 26.752 -19.908 1.00 46.94 180 GLU A C 1
ATOM 1409 O O . GLU A 1 180 ? 18.032 27.186 -21.014 1.00 46.94 180 GLU A O 1
ATOM 1414 N N . ASP A 1 181 ? 17.787 25.628 -19.441 1.00 44.97 181 ASP A N 1
ATOM 1415 C CA . ASP A 1 181 ? 16.992 24.720 -20.299 1.00 44.97 181 ASP A CA 1
ATOM 1416 C C . ASP A 1 181 ? 15.463 24.975 -20.312 1.00 44.97 181 ASP A C 1
ATOM 1418 O O . ASP A 1 181 ? 14.729 24.349 -21.087 1.00 44.97 181 ASP A O 1
ATOM 1422 N N . GLU A 1 182 ? 14.932 25.886 -19.484 1.00 55.81 182 GLU A N 1
ATOM 1423 C CA . GLU A 1 182 ? 13.472 26.085 -19.379 1.00 55.81 182 GLU A CA 1
ATOM 1424 C C . GLU A 1 182 ? 12.862 27.016 -20.450 1.00 55.81 182 GLU A C 1
ATOM 1426 O O . GLU A 1 182 ? 11.662 26.911 -20.725 1.00 55.81 182 GLU A O 1
ATOM 1431 N N . GLU A 1 183 ? 13.633 27.881 -21.123 1.00 50.81 183 GLU A N 1
ATOM 1432 C CA . GLU A 1 183 ? 13.058 28.809 -22.119 1.00 50.81 183 GLU A CA 1
ATOM 1433 C C . GLU A 1 183 ? 12.866 28.197 -23.522 1.00 50.81 183 GLU A C 1
ATOM 1435 O O . GLU A 1 183 ? 11.920 28.566 -24.230 1.00 50.81 183 GLU A O 1
ATOM 1440 N N . GLU A 1 184 ? 13.682 27.222 -23.940 1.00 51.31 184 GLU A N 1
ATOM 1441 C CA . GLU A 1 184 ? 13.617 26.692 -25.315 1.00 51.31 184 GLU A CA 1
ATOM 1442 C C . GLU A 1 184 ? 12.441 25.710 -25.521 1.00 51.31 184 GLU A C 1
ATOM 1444 O O . GLU A 1 184 ? 11.808 25.665 -26.585 1.00 51.31 184 GLU A O 1
ATOM 1449 N N . GLY A 1 185 ? 12.054 24.972 -24.474 1.00 52.06 185 GLY A N 1
ATOM 1450 C CA . GLY A 1 185 ? 10.935 24.022 -24.522 1.00 52.06 185 GLY A CA 1
ATOM 1451 C C . GLY A 1 185 ? 9.553 24.681 -24.633 1.00 52.06 185 GLY A C 1
ATOM 1452 O O . GLY A 1 185 ? 8.603 24.087 -25.164 1.00 52.06 185 GLY A O 1
ATOM 1453 N N . ASP A 1 186 ? 9.433 25.923 -24.167 1.00 56.41 186 ASP A N 1
ATOM 1454 C CA . ASP A 1 186 ? 8.157 26.625 -24.059 1.00 56.41 186 ASP A CA 1
ATOM 1455 C C . ASP A 1 186 ? 7.754 27.315 -25.379 1.00 56.41 186 ASP A C 1
ATOM 1457 O O . ASP A 1 186 ? 6.564 27.427 -25.703 1.00 56.41 186 ASP A O 1
ATOM 1461 N N . LEU A 1 187 ? 8.739 27.696 -26.202 1.00 58.22 187 LEU A N 1
ATOM 1462 C CA . LEU A 1 187 ? 8.537 28.205 -27.565 1.00 58.22 187 LEU A CA 1
ATOM 1463 C C . LEU A 1 187 ? 8.042 27.100 -28.510 1.00 58.22 187 LEU A C 1
ATOM 1465 O O . LEU A 1 187 ? 7.060 27.289 -29.234 1.00 58.22 187 LEU A O 1
ATOM 1469 N N . ASN A 1 188 ? 8.631 25.906 -28.415 1.00 63.28 188 ASN A N 1
ATOM 1470 C CA . ASN A 1 188 ? 8.285 24.775 -29.276 1.00 63.28 188 ASN A CA 1
ATOM 1471 C C . ASN A 1 188 ? 6.861 24.242 -28.986 1.00 63.28 188 ASN A C 1
ATOM 1473 O O . ASN A 1 188 ? 6.109 23.866 -29.888 1.00 63.28 188 ASN A O 1
ATOM 1477 N N . ARG A 1 189 ? 6.409 24.301 -27.721 1.00 62.16 189 ARG A N 1
ATOM 1478 C CA . ARG A 1 189 ? 5.017 23.970 -27.350 1.00 62.16 189 ARG A CA 1
ATOM 1479 C C . ARG A 1 189 ? 3.990 24.961 -27.897 1.00 62.16 189 ARG A C 1
ATOM 1481 O O . ARG A 1 189 ? 2.889 24.543 -28.271 1.00 62.16 189 ARG A O 1
ATOM 1488 N N . LYS A 1 190 ? 4.322 26.254 -27.945 1.00 62.91 190 LYS A N 1
ATOM 1489 C CA . LYS A 1 190 ? 3.426 27.305 -28.461 1.00 62.91 190 LYS A CA 1
ATOM 1490 C C . LYS A 1 190 ? 3.283 27.217 -29.985 1.00 62.91 190 LYS A C 1
ATOM 1492 O O . LYS A 1 190 ? 2.169 27.365 -30.497 1.00 62.91 190 LYS A O 1
ATOM 1497 N N . GLU A 1 191 ? 4.345 26.868 -30.710 1.00 64.81 191 GLU A N 1
ATOM 1498 C CA . GLU A 1 191 ? 4.271 26.621 -32.158 1.00 64.81 191 GLU A CA 1
ATOM 1499 C C . GLU A 1 191 ? 3.415 25.395 -32.509 1.00 64.81 191 GLU A C 1
ATOM 1501 O O . GLU A 1 191 ? 2.548 25.468 -33.384 1.00 64.81 191 GLU A O 1
ATOM 1506 N N . ILE A 1 192 ? 3.550 24.288 -31.774 1.00 64.00 192 ILE A N 1
ATOM 1507 C CA . ILE A 1 192 ? 2.748 23.079 -32.032 1.00 64.00 192 ILE A CA 1
ATOM 1508 C C . ILE A 1 192 ? 1.251 23.335 -31.777 1.00 64.00 192 ILE A C 1
ATOM 1510 O O . ILE A 1 192 ? 0.394 22.889 -32.548 1.00 64.00 192 ILE A O 1
ATOM 1514 N N . PHE A 1 193 ? 0.907 24.099 -30.735 1.00 61.16 193 PHE A N 1
ATOM 1515 C CA . PHE A 1 193 ? -0.492 24.402 -30.417 1.00 61.16 193 PHE A CA 1
ATOM 1516 C C . PHE A 1 193 ? -1.144 25.346 -31.445 1.00 61.16 193 PHE A C 1
ATOM 1518 O O . PHE A 1 193 ? -2.334 25.220 -31.747 1.00 61.16 193 PHE A O 1
ATOM 1525 N N . THR A 1 194 ? -0.388 26.275 -32.035 1.00 68.88 194 THR A N 1
ATOM 1526 C CA . THR A 1 194 ? -0.913 27.171 -33.084 1.00 68.88 194 THR A CA 1
ATOM 1527 C C . THR A 1 194 ? -1.131 26.448 -34.419 1.00 68.88 194 THR A C 1
ATOM 1529 O O . THR A 1 194 ? -2.154 26.678 -35.075 1.00 68.88 194 THR A O 1
ATOM 1532 N N . GLN A 1 195 ? -0.263 25.501 -34.789 1.00 65.00 195 GLN A N 1
ATOM 1533 C CA . GLN A 1 195 ? -0.412 24.667 -35.994 1.00 65.00 195 GLN A CA 1
ATOM 1534 C C . GLN A 1 195 ? -1.665 23.768 -35.943 1.00 65.00 195 GLN A C 1
ATOM 1536 O O . GLN A 1 195 ? -2.406 23.650 -36.928 1.00 65.00 195 GLN A O 1
ATOM 1541 N N . LEU A 1 196 ? -1.966 23.182 -34.778 1.00 64.62 196 LEU A N 1
ATOM 1542 C CA . LEU A 1 196 ? -3.141 22.317 -34.594 1.00 64.62 196 LEU A CA 1
ATOM 1543 C C . LEU A 1 196 ? -4.462 23.094 -34.703 1.00 64.62 196 LEU A C 1
ATOM 1545 O O . LEU A 1 196 ? -5.362 22.691 -35.441 1.00 64.62 196 LEU A O 1
ATOM 1549 N N . ASN A 1 197 ? -4.544 24.268 -34.073 1.00 67.25 197 ASN A N 1
ATOM 1550 C CA . ASN A 1 197 ? -5.737 25.121 -34.139 1.00 67.25 197 ASN A CA 1
ATOM 1551 C C . ASN A 1 197 ? -5.987 25.699 -35.546 1.00 67.25 197 ASN A C 1
ATOM 1553 O O . ASN A 1 197 ? -7.126 25.991 -35.924 1.00 67.25 197 ASN A O 1
ATOM 1557 N N . SER A 1 198 ? -4.927 25.855 -36.342 1.00 65.25 198 SER A N 1
ATOM 1558 C CA . SER A 1 198 ? -5.017 26.280 -37.745 1.00 65.25 198 SER A CA 1
ATOM 1559 C C . SER A 1 198 ? -5.601 25.174 -38.629 1.00 65.25 198 SER A C 1
ATOM 1561 O O . SER A 1 198 ? -6.442 25.438 -39.490 1.00 65.25 198 SER A O 1
ATOM 1563 N N . SER A 1 199 ? -5.214 23.924 -38.369 1.00 60.69 199 SER A N 1
ATOM 1564 C CA . SER A 1 199 ? -5.662 22.747 -39.120 1.00 60.69 199 SER A CA 1
ATOM 1565 C C . SER A 1 199 ? -7.142 22.424 -38.875 1.00 60.69 199 SER A C 1
ATOM 1567 O O . SER A 1 199 ? -7.878 22.146 -39.826 1.00 60.69 199 SER A O 1
ATOM 1569 N N . GLU A 1 200 ? -7.623 22.561 -37.635 1.00 62.66 200 GLU A N 1
ATOM 1570 C CA . GLU A 1 200 ? -9.049 22.382 -37.313 1.00 62.66 200 GLU A CA 1
ATOM 1571 C C . GLU A 1 200 ? -9.940 23.446 -37.974 1.00 62.66 200 GLU A C 1
ATOM 1573 O O . GLU A 1 200 ? -11.008 23.128 -38.510 1.00 62.66 200 GLU A O 1
ATOM 1578 N N . LYS A 1 201 ? -9.480 24.704 -38.039 1.00 61.59 201 LYS A N 1
ATOM 1579 C CA . LYS A 1 201 ? -10.205 25.778 -38.744 1.00 61.59 201 LYS A CA 1
ATOM 1580 C C . LYS A 1 201 ? -10.297 25.540 -40.254 1.00 61.59 201 LYS A C 1
ATOM 1582 O O . LYS A 1 201 ? -11.305 25.902 -40.865 1.00 61.59 201 LYS A O 1
ATOM 1587 N N . ILE A 1 202 ? -9.288 24.918 -40.867 1.00 62.47 202 ILE A N 1
ATOM 1588 C CA . ILE A 1 202 ? -9.304 24.570 -42.298 1.00 62.47 202 ILE A CA 1
ATOM 1589 C C . ILE A 1 202 ? -10.290 23.423 -42.576 1.00 62.47 202 ILE A C 1
ATOM 1591 O O . ILE A 1 202 ? -11.007 23.465 -43.580 1.00 62.47 202 ILE A O 1
ATOM 1595 N N . LEU A 1 203 ? -10.381 22.431 -41.684 1.00 60.03 203 LEU A N 1
ATOM 1596 C CA . LEU A 1 203 ? -11.308 21.304 -41.830 1.00 60.03 203 LEU A CA 1
ATOM 1597 C C . LEU A 1 203 ? -12.777 21.748 -41.703 1.00 60.03 203 LEU A C 1
ATOM 1599 O O . LEU A 1 203 ? -13.611 21.370 -42.527 1.00 60.03 203 LEU A O 1
ATOM 1603 N N . ALA A 1 204 ? -13.084 22.641 -40.757 1.00 61.38 204 ALA A N 1
ATOM 1604 C CA . ALA A 1 204 ? -14.428 23.206 -40.597 1.00 61.38 204 ALA A CA 1
ATOM 1605 C C . ALA A 1 204 ? -14.881 24.037 -41.816 1.00 61.38 204 ALA A C 1
ATOM 1607 O O . ALA A 1 204 ? -16.065 24.069 -42.159 1.00 61.38 204 ALA A O 1
ATOM 1608 N N . LYS A 1 205 ? -13.941 24.688 -42.515 1.00 61.34 205 LYS A N 1
ATOM 1609 C CA . LYS A 1 205 ? -14.240 25.488 -43.712 1.00 61.34 205 LYS A CA 1
ATOM 1610 C C . LYS A 1 205 ? -14.509 24.629 -44.954 1.00 61.34 205 LYS A C 1
ATOM 1612 O O . LYS A 1 205 ? -15.258 25.063 -45.825 1.00 61.34 205 LYS A O 1
ATOM 1617 N N . ARG A 1 206 ? -13.958 23.408 -45.023 1.00 58.22 206 ARG A N 1
ATOM 1618 C CA . ARG A 1 206 ? -14.250 22.439 -46.097 1.00 58.22 206 ARG A CA 1
ATOM 1619 C C . ARG A 1 206 ? -15.659 21.852 -45.991 1.00 58.22 206 ARG A C 1
ATOM 1621 O O . ARG A 1 206 ? -16.344 21.782 -47.006 1.00 58.22 206 ARG A O 1
ATOM 1628 N N . ASN A 1 207 ? -16.117 21.524 -44.784 1.00 58.81 207 ASN A N 1
ATOM 1629 C CA . ASN A 1 207 ? -17.435 20.907 -44.583 1.00 58.81 207 ASN A CA 1
ATOM 1630 C C . ASN A 1 207 ? -18.603 21.873 -44.859 1.00 58.81 207 ASN A C 1
ATOM 1632 O O . ASN A 1 207 ? -19.652 21.456 -45.331 1.00 58.81 207 ASN A O 1
ATOM 1636 N N . ASN A 1 208 ? -18.402 23.180 -44.666 1.00 58.66 208 ASN A N 1
ATOM 1637 C CA . ASN A 1 208 ? -19.409 24.192 -45.011 1.00 58.66 208 ASN A CA 1
ATOM 1638 C C . ASN A 1 208 ? -19.478 24.522 -46.516 1.00 58.66 208 ASN A C 1
ATOM 1640 O O . ASN A 1 208 ? -20.424 25.177 -46.951 1.00 58.66 208 ASN A O 1
ATOM 1644 N N . LEU A 1 209 ? -18.488 24.109 -47.320 1.00 56.47 209 LEU A N 1
ATOM 1645 C CA . LEU A 1 209 ? -18.515 24.316 -48.773 1.00 56.47 209 LEU A CA 1
ATOM 1646 C C . LEU A 1 209 ? -19.260 23.189 -49.506 1.00 56.47 209 LEU A C 1
ATOM 1648 O O . LEU A 1 209 ? -19.847 23.450 -50.553 1.00 56.47 209 LEU A O 1
ATOM 1652 N N . SER A 1 210 ? -19.273 21.969 -48.957 1.00 57.97 210 SER A N 1
ATOM 1653 C CA . SER A 1 210 ? -19.957 20.815 -49.561 1.00 57.97 210 SER A CA 1
ATOM 1654 C C . SER A 1 210 ? -21.484 20.881 -49.474 1.00 57.97 210 SER A C 1
ATOM 1656 O O . SER A 1 210 ? -22.159 20.301 -50.321 1.00 57.97 210 SER A O 1
ATOM 1658 N N . ASP A 1 211 ? -22.036 21.629 -48.515 1.00 55.91 211 ASP A N 1
ATOM 1659 C CA . ASP A 1 211 ? -23.492 21.774 -48.356 1.00 55.91 211 ASP A CA 1
ATOM 1660 C C . ASP A 1 211 ? -24.102 22.851 -49.266 1.00 55.91 211 ASP A C 1
ATOM 1662 O O . ASP A 1 211 ? -25.317 22.898 -49.453 1.00 55.91 211 ASP A O 1
ATOM 1666 N N . LYS A 1 212 ? -23.276 23.694 -49.901 1.00 58.03 212 LYS A N 1
ATOM 1667 C CA . LYS A 1 212 ? -23.747 24.788 -50.769 1.00 58.03 212 LYS A CA 1
ATOM 1668 C C . LYS A 1 212 ? -23.881 24.402 -52.249 1.00 58.03 212 LYS A C 1
ATOM 1670 O O . LYS A 1 212 ? -24.215 25.253 -53.062 1.00 58.03 212 LYS A O 1
ATOM 1675 N N . THR A 1 213 ? -23.618 23.142 -52.608 1.00 58.06 213 THR A N 1
ATOM 1676 C CA . THR A 1 213 ? -23.670 22.633 -53.998 1.00 58.06 213 THR A CA 1
ATOM 1677 C C . THR A 1 213 ? -24.819 21.642 -54.247 1.00 58.06 213 THR A C 1
ATOM 1679 O O . THR A 1 213 ? -24.823 20.941 -55.255 1.00 58.06 213 THR A O 1
ATOM 1682 N N . ARG A 1 214 ? -25.797 21.557 -53.332 1.00 56.44 214 ARG A N 1
ATOM 1683 C CA . ARG A 1 214 ? -26.990 20.690 -53.438 1.00 56.44 214 ARG A CA 1
ATOM 1684 C C . ARG A 1 214 ? -28.324 21.451 -53.320 1.00 56.44 214 ARG A C 1
ATOM 1686 O O . ARG A 1 214 ? -29.287 20.926 -52.763 1.00 56.44 214 ARG A O 1
ATOM 1693 N N . GLN A 1 215 ? -28.388 22.659 -53.877 1.00 48.94 215 GLN A N 1
ATOM 1694 C CA . GLN A 1 215 ? -29.636 23.323 -54.274 1.00 48.94 215 GLN A CA 1
ATOM 1695 C C . GLN A 1 215 ? -29.499 23.850 -55.696 1.00 48.94 215 GLN A C 1
ATOM 1697 O O . GLN A 1 215 ? -28.393 24.343 -56.016 1.00 48.94 215 GLN A O 1
#